Protein AF-A4RR21-F1 (afdb_monomer)

Nearest PDB structures (foldseek):
  5qsx-assembly3_B  TM=3.352E-01  e=2.130E+00  Homo sapiens

Mean predicted aligned error: 9.82 Å

Radius of gyration: 26.43 Å; Cα contacts (8 Å, |Δi|>4): 332; chains: 1; bounding box: 86×71×90 Å

pLDDT: mean 83.04, std 19.24, range [34.31, 98.5]

Secondary structure (DSSP, 8-state):
-----------PPPPPP----HHHHHHTTS---HHHHHTTS-GGGS----TTHHHHHHHHHHHHHHHHHHHHHHHHHHHTT-GGGHHHHHHHHHHHHHHHHHHTTSHHHHHHHHHHIIIIIIIIHHHHHHHHH---HHHHHHHHHHHHHHHHHHHHHHHHHHHHHHH-TT---HHHHHHHHHHHHHHHHHHHHHHHHHHHHS-HHHHHHHHHHHHHHHHHHHHHHHHHHHHHHHHHHH-TT-THHHHHHHHHHHHHHHHHHHHHHHH-GGG-S---TTS--SSTT-HHHHHHHHHHHHHHHHHHHHHHHHHHHHHHHHHT-

Structure (mmCIF, N/CA/C/O backbone):
data_AF-A4RR21-F1
#
_entry.id   AF-A4RR21-F1
#
loop_
_atom_site.group_PDB
_atom_site.id
_atom_site.type_symbol
_atom_site.label_atom_id
_atom_site.label_alt_id
_atom_site.label_comp_id
_atom_site.label_asym_id
_atom_site.label_entity_id
_atom_site.label_seq_id
_atom_site.pdbx_PDB_ins_code
_atom_site.Cartn_x
_atom_site.Cartn_y
_atom_site.Cartn_z
_atom_site.occupancy
_atom_site.B_iso_or_equiv
_atom_site.auth_seq_id
_atom_site.auth_comp_id
_atom_site.auth_asym_id
_atom_site.auth_atom_id
_atom_site.pdbx_PDB_model_num
ATOM 1 N N . MET A 1 1 ? 50.658 48.293 67.726 1.00 41.91 1 MET A N 1
ATOM 2 C CA . MET A 1 1 ? 49.817 47.522 68.663 1.00 41.91 1 MET A CA 1
ATOM 3 C C . MET A 1 1 ? 48.546 47.194 67.894 1.00 41.91 1 MET A C 1
ATOM 5 O O . MET A 1 1 ? 47.710 48.068 67.775 1.00 41.91 1 MET A O 1
ATOM 9 N N . SER A 1 2 ? 48.608 46.256 66.946 1.00 38.56 2 SER A N 1
ATOM 10 C CA . SER A 1 2 ? 48.367 44.808 67.111 1.00 38.56 2 SER A CA 1
ATOM 11 C C . SER A 1 2 ? 46.935 44.528 67.570 1.00 38.56 2 SER A C 1
ATOM 13 O O . SER A 1 2 ? 46.721 44.215 68.736 1.00 38.56 2 SER A O 1
ATOM 15 N N . ASP A 1 3 ? 46.001 44.671 66.628 1.00 38.81 3 ASP A N 1
ATOM 16 C CA . ASP A 1 3 ? 44.640 44.152 66.740 1.00 38.81 3 ASP A CA 1
ATOM 17 C C . ASP A 1 3 ? 44.580 42.756 66.116 1.00 38.81 3 ASP A C 1
ATOM 19 O O . ASP A 1 3 ? 44.944 42.543 64.953 1.00 38.81 3 ASP A O 1
ATOM 23 N N . GLU A 1 4 ? 44.143 41.826 66.957 1.00 44.06 4 GLU A N 1
ATOM 24 C CA . GLU A 1 4 ? 43.805 40.436 66.691 1.00 44.06 4 GLU A CA 1
ATOM 25 C C . GLU A 1 4 ? 42.780 40.314 65.556 1.00 44.06 4 GLU A C 1
ATOM 27 O O . GLU A 1 4 ? 41.752 40.991 65.540 1.00 44.06 4 GLU A O 1
ATOM 32 N N . ARG A 1 5 ? 43.034 39.402 64.610 1.00 49.50 5 ARG A N 1
ATOM 33 C CA . ARG A 1 5 ? 41.986 38.851 63.748 1.00 49.50 5 ARG A CA 1
ATOM 34 C C . ARG A 1 5 ? 41.905 37.351 63.946 1.00 49.50 5 ARG A C 1
ATOM 36 O O . ARG A 1 5 ? 42.847 36.619 63.651 1.00 49.50 5 ARG A O 1
ATOM 43 N N . ASP A 1 6 ? 40.735 36.965 64.428 1.00 44.12 6 ASP A N 1
ATOM 44 C CA . ASP A 1 6 ? 40.214 35.619 64.576 1.00 44.12 6 ASP A CA 1
ATOM 45 C C . ASP A 1 6 ? 40.346 34.790 63.291 1.00 44.12 6 ASP A C 1
ATOM 47 O O . ASP A 1 6 ? 39.774 35.124 62.251 1.00 44.12 6 ASP A O 1
ATOM 51 N N . ALA A 1 7 ? 41.031 33.652 63.397 1.00 46.62 7 ALA A N 1
ATOM 52 C CA . ALA A 1 7 ? 40.930 32.545 62.455 1.00 46.62 7 ALA A CA 1
ATOM 53 C C . ALA A 1 7 ? 40.099 31.431 63.113 1.00 46.62 7 ALA A C 1
ATOM 55 O O . ALA A 1 7 ? 40.573 30.711 63.992 1.00 46.62 7 ALA A O 1
ATOM 56 N N . ARG A 1 8 ? 38.828 31.319 62.710 1.00 43.69 8 ARG A N 1
ATOM 57 C CA . ARG A 1 8 ? 37.959 30.171 63.002 1.00 43.69 8 ARG A CA 1
ATOM 58 C C . ARG A 1 8 ? 37.963 29.239 61.793 1.00 43.69 8 ARG A C 1
ATOM 60 O O . ARG A 1 8 ? 37.186 29.444 60.865 1.00 43.69 8 ARG A O 1
ATOM 67 N N . ASP A 1 9 ? 38.786 28.199 61.847 1.00 42.44 9 ASP A N 1
ATOM 68 C CA . ASP A 1 9 ? 38.709 27.067 60.925 1.00 42.44 9 ASP A CA 1
ATOM 69 C C . ASP A 1 9 ? 37.746 26.013 61.487 1.00 42.44 9 ASP A C 1
ATOM 71 O O . ASP A 1 9 ? 38.059 25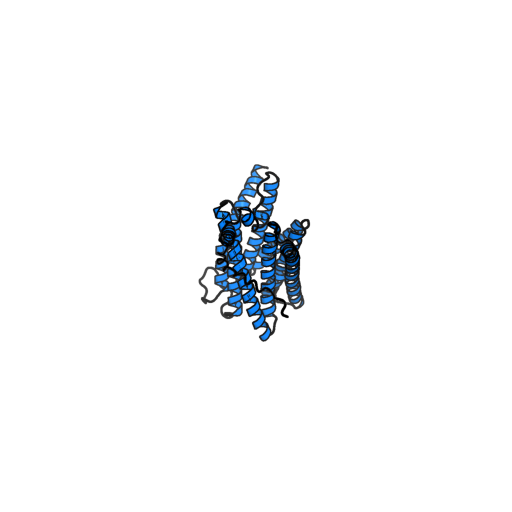.263 62.413 1.00 42.44 9 ASP A O 1
ATOM 75 N N . ALA A 1 10 ? 36.534 25.979 60.930 1.00 46.44 10 ALA A N 1
ATOM 76 C CA . ALA A 1 10 ? 35.566 24.915 61.156 1.00 46.44 10 ALA A CA 1
ATOM 77 C C . ALA A 1 10 ? 35.828 23.780 60.155 1.00 46.44 10 ALA A C 1
ATOM 79 O O . ALA A 1 10 ? 35.569 23.910 58.959 1.00 46.44 10 ALA A O 1
ATOM 80 N N . ALA A 1 11 ? 36.337 22.658 60.662 1.00 45.28 11 ALA A N 1
ATOM 81 C CA . ALA A 1 11 ? 36.528 21.429 59.907 1.00 45.28 11 ALA A CA 1
ATOM 82 C C . ALA A 1 11 ? 35.180 20.891 59.389 1.00 45.28 11 ALA A C 1
ATOM 84 O O . ALA A 1 11 ? 34.337 20.414 60.150 1.00 45.28 11 ALA A O 1
ATOM 85 N N . THR A 1 12 ? 34.980 20.965 58.075 1.00 44.47 12 THR A N 1
ATOM 86 C CA . THR A 1 12 ? 33.853 20.357 57.365 1.00 44.47 12 THR A CA 1
ATOM 87 C C . THR A 1 12 ? 34.029 18.843 57.302 1.00 44.47 12 THR A C 1
ATOM 89 O O . THR A 1 12 ? 34.978 18.343 56.698 1.00 44.47 12 THR A O 1
ATOM 92 N N . THR A 1 13 ? 33.099 18.103 57.896 1.00 51.66 13 THR A N 1
ATOM 93 C CA . THR A 1 13 ? 32.993 16.651 57.740 1.00 51.66 13 THR A CA 1
ATOM 94 C C . THR A 1 13 ? 32.575 16.284 56.306 1.00 51.66 13 THR A C 1
ATOM 96 O O . THR A 1 13 ? 31.735 16.967 55.711 1.00 51.66 13 THR A O 1
ATOM 99 N N . PRO A 1 14 ? 33.132 15.211 55.713 1.00 44.97 14 PRO A N 1
ATOM 100 C CA . PRO A 1 14 ? 32.757 14.779 54.373 1.00 44.97 14 PRO A CA 1
ATOM 101 C C . PRO A 1 14 ? 31.336 14.202 54.367 1.00 44.97 14 PRO A C 1
ATOM 103 O O . PRO A 1 14 ? 30.987 13.312 55.144 1.00 44.97 14 PRO A O 1
ATOM 106 N N . LYS A 1 15 ? 30.508 14.727 53.461 1.00 46.03 15 LYS A N 1
ATOM 107 C CA . LYS A 1 15 ? 29.144 14.258 53.194 1.00 46.03 15 LYS A CA 1
ATOM 108 C C . LYS A 1 15 ? 29.206 12.826 52.628 1.00 46.03 15 LYS A C 1
ATOM 110 O O . LYS A 1 15 ? 30.003 12.594 51.718 1.00 46.03 15 LYS A O 1
ATOM 115 N N . PRO A 1 16 ? 28.390 11.873 53.110 1.00 48.97 16 PRO A N 1
ATOM 116 C CA . PRO A 1 16 ? 28.380 10.519 52.565 1.00 48.97 16 PRO A CA 1
ATOM 117 C C . PRO A 1 16 ? 27.930 10.517 51.091 1.00 48.97 16 PRO A C 1
ATOM 119 O O . PRO A 1 16 ? 27.143 11.383 50.688 1.00 48.97 16 PRO A O 1
ATOM 122 N N . PRO A 1 17 ? 28.411 9.559 50.277 1.00 46.09 17 PRO A N 1
ATOM 123 C CA . PRO A 1 17 ? 28.050 9.469 48.869 1.00 46.09 17 PRO A CA 1
ATOM 124 C C . PRO A 1 17 ? 26.539 9.254 48.729 1.00 46.09 17 PRO A C 1
ATOM 126 O O . PRO A 1 17 ? 25.961 8.367 49.360 1.00 46.09 17 PRO A O 1
ATOM 129 N N . ARG A 1 18 ? 25.896 10.082 47.894 1.00 44.72 18 ARG A N 1
ATOM 130 C CA . ARG A 1 18 ? 24.502 9.887 47.482 1.00 44.72 18 ARG A CA 1
ATOM 131 C C . ARG A 1 18 ? 24.398 8.518 46.818 1.00 44.72 18 ARG A C 1
ATOM 133 O O . ARG A 1 18 ? 24.948 8.303 45.742 1.00 44.72 18 ARG A O 1
ATOM 140 N N . THR A 1 19 ? 23.693 7.601 47.465 1.00 44.44 19 THR A N 1
ATOM 141 C CA . THR A 1 19 ? 23.223 6.376 46.827 1.00 44.44 19 THR A CA 1
ATOM 142 C C . THR A 1 19 ? 22.318 6.779 45.658 1.00 44.44 19 THR A C 1
ATOM 144 O O . THR A 1 19 ? 21.444 7.627 45.855 1.00 44.44 19 THR A O 1
ATOM 147 N N . PRO A 1 20 ? 22.516 6.240 44.442 1.00 45.41 20 PRO A N 1
ATOM 148 C CA . PRO A 1 20 ? 21.609 6.508 43.336 1.00 45.41 20 PRO A CA 1
ATOM 149 C C . PRO A 1 20 ? 20.200 6.056 43.728 1.00 45.41 20 PRO A C 1
ATOM 151 O O . PRO A 1 20 ? 20.011 4.944 44.230 1.00 45.41 20 PRO A O 1
ATOM 154 N N . GLU A 1 21 ? 19.227 6.949 43.542 1.00 44.06 21 GLU A N 1
ATOM 155 C CA . GLU A 1 21 ? 17.806 6.701 43.764 1.00 44.06 21 GLU A CA 1
ATOM 156 C C . GLU A 1 21 ? 17.375 5.414 43.053 1.00 44.06 21 GLU A C 1
ATOM 158 O O . GLU A 1 21 ? 17.145 5.382 41.843 1.00 44.06 21 GLU A O 1
ATOM 163 N N . LYS A 1 22 ? 17.183 4.344 43.831 1.00 42.97 22 LYS A N 1
ATOM 164 C CA . LYS A 1 22 ? 16.505 3.115 43.388 1.00 42.97 22 LYS A CA 1
ATOM 165 C C . LYS A 1 22 ? 15.059 3.373 42.930 1.00 42.97 22 LYS A C 1
ATOM 167 O O . LYS A 1 22 ? 14.426 2.494 42.356 1.00 42.97 22 LYS A O 1
ATOM 172 N N . THR A 1 23 ? 14.544 4.580 43.150 1.00 45.59 23 THR A N 1
ATOM 173 C CA . THR A 1 23 ? 13.204 5.033 42.778 1.00 45.59 23 THR A CA 1
ATOM 174 C C . THR A 1 23 ? 13.040 5.292 41.279 1.00 45.59 23 THR A C 1
ATOM 176 O O . THR A 1 23 ? 11.937 5.113 40.767 1.00 45.59 23 THR A O 1
ATOM 179 N N . LEU A 1 24 ? 14.103 5.663 40.549 1.00 40.53 24 LEU A N 1
ATOM 180 C CA . LEU A 1 24 ? 13.983 5.981 39.118 1.00 40.53 24 LEU A CA 1
ATOM 181 C C . LEU A 1 24 ? 13.898 4.714 38.249 1.00 40.53 24 LEU A C 1
ATOM 183 O O . LEU A 1 24 ? 13.090 4.636 37.327 1.00 40.53 24 LEU A O 1
ATOM 187 N N . VAL A 1 25 ? 14.668 3.680 38.601 1.00 41.97 25 VAL A N 1
ATOM 188 C CA . VAL A 1 25 ? 14.667 2.389 37.887 1.00 41.97 25 VAL A CA 1
ATOM 189 C C . VAL A 1 25 ? 13.351 1.634 38.110 1.00 41.97 25 VAL A C 1
ATOM 191 O O . VAL A 1 25 ? 12.872 0.949 37.213 1.00 41.97 25 VAL A O 1
ATOM 194 N N . HIS A 1 26 ? 12.703 1.818 39.266 1.00 36.34 26 HIS A N 1
ATOM 195 C CA . HIS A 1 26 ? 11.425 1.164 39.548 1.00 36.34 26 HIS A CA 1
ATOM 196 C C . HIS A 1 26 ? 10.233 1.798 38.802 1.00 36.34 26 HIS A C 1
ATOM 198 O O . HIS A 1 26 ? 9.249 1.102 38.548 1.00 36.34 26 HIS A O 1
ATOM 204 N N . ARG A 1 27 ? 10.317 3.079 38.403 1.00 37.03 27 ARG A N 1
ATOM 205 C CA . ARG A 1 27 ? 9.282 3.732 37.573 1.00 37.03 27 ARG A CA 1
ATOM 206 C C . ARG A 1 27 ? 9.340 3.316 36.103 1.00 37.03 27 ARG A C 1
ATOM 208 O O . ARG A 1 27 ? 8.300 3.274 35.464 1.00 37.03 27 ARG A O 1
ATOM 215 N N . LEU A 1 28 ? 10.514 2.943 35.592 1.00 39.31 28 LEU A N 1
ATOM 216 C CA . LEU A 1 28 ? 10.679 2.460 34.212 1.00 39.31 28 LEU A CA 1
ATOM 217 C C . LEU A 1 28 ? 10.271 0.986 34.017 1.00 39.31 28 LEU A C 1
ATOM 219 O O . LEU A 1 28 ? 10.221 0.515 32.886 1.00 39.31 28 LEU A O 1
ATOM 223 N N . ALA A 1 29 ? 9.977 0.262 35.102 1.00 36.34 29 ALA A N 1
ATOM 224 C CA . ALA A 1 29 ? 9.607 -1.156 35.085 1.00 36.34 29 ALA A CA 1
ATOM 225 C C . ALA A 1 29 ? 8.137 -1.422 35.468 1.00 36.34 29 ALA A C 1
ATOM 227 O O . ALA A 1 29 ? 7.740 -2.578 35.615 1.00 36.34 29 ALA A O 1
ATOM 228 N N . GLN A 1 30 ? 7.325 -0.376 35.654 1.00 34.31 30 GLN A N 1
ATOM 229 C CA . GLN A 1 30 ? 5.881 -0.549 35.816 1.00 34.31 30 GLN A CA 1
ATOM 230 C C . GLN A 1 30 ? 5.296 -0.990 34.464 1.00 34.31 30 GLN A C 1
ATOM 232 O O . GLN A 1 30 ? 5.576 -0.344 33.451 1.00 34.31 30 GLN A O 1
ATOM 237 N N . PRO A 1 31 ? 4.521 -2.087 34.402 1.00 40.53 31 PRO A N 1
ATOM 238 C CA . PRO A 1 31 ? 3.814 -2.441 33.184 1.00 40.53 31 PRO A CA 1
ATOM 239 C C . PRO A 1 31 ? 2.888 -1.276 32.833 1.00 40.53 31 PRO A C 1
ATOM 241 O O . PRO A 1 31 ? 2.003 -0.938 33.617 1.00 40.53 31 PRO A O 1
ATOM 244 N N . LYS A 1 32 ? 3.137 -0.650 31.676 1.00 45.66 32 LYS A N 1
ATOM 245 C CA . LYS A 1 32 ? 2.243 0.334 31.058 1.00 45.66 32 LYS A CA 1
ATOM 246 C C . LYS A 1 32 ? 0.803 -0.162 31.207 1.00 45.66 32 LYS A C 1
ATOM 248 O O . LYS A 1 32 ? 0.546 -1.339 30.919 1.00 45.66 32 LYS A O 1
ATOM 253 N N . SER A 1 33 ? -0.080 0.685 31.742 1.00 48.69 33 SER A N 1
ATOM 254 C CA . SER A 1 33 ? -1.470 0.310 32.017 1.00 48.69 33 SER A CA 1
ATOM 255 C C . SER A 1 33 ? -2.123 -0.226 30.742 1.00 48.69 33 SER A C 1
ATOM 257 O O . SER A 1 33 ? -1.698 0.084 29.627 1.00 48.69 33 SER A O 1
ATOM 259 N N . ALA A 1 34 ? -3.149 -1.066 30.890 1.00 51.38 34 ALA A N 1
ATOM 260 C CA . ALA A 1 34 ? -3.901 -1.599 29.754 1.00 51.38 34 ALA A CA 1
ATOM 261 C C . ALA A 1 34 ? -4.400 -0.488 28.804 1.00 51.38 34 ALA A C 1
ATOM 263 O O . ALA A 1 34 ? -4.528 -0.734 27.608 1.00 51.38 34 ALA A O 1
ATOM 264 N N . ASP A 1 35 ? -4.577 0.731 29.317 1.00 43.34 35 ASP A N 1
ATOM 265 C CA . ASP A 1 35 ? -5.002 1.920 28.574 1.00 43.34 35 ASP A CA 1
ATOM 266 C C . ASP A 1 35 ? -3.952 2.400 27.554 1.00 43.34 35 ASP A C 1
ATOM 268 O O . ASP A 1 35 ? -4.301 2.763 26.435 1.00 43.34 35 ASP A O 1
ATOM 272 N N . GLU A 1 36 ? -2.651 2.293 27.852 1.00 47.53 36 GLU A N 1
ATOM 273 C CA . GLU A 1 36 ? -1.593 2.620 26.880 1.00 47.53 36 GLU A CA 1
ATOM 274 C C . GLU A 1 36 ? -1.477 1.590 25.740 1.00 47.53 36 GLU A C 1
ATOM 276 O O . GLU A 1 36 ? -0.914 1.882 24.690 1.00 47.53 36 GLU A O 1
ATOM 281 N N . LEU A 1 37 ? -1.979 0.365 25.932 1.00 45.44 37 LEU A N 1
ATOM 282 C CA . LEU A 1 37 ? -2.036 -0.657 24.876 1.00 45.44 37 LEU A CA 1
ATOM 283 C C . LEU A 1 37 ? -3.248 -0.484 23.961 1.00 45.44 37 LEU A C 1
ATOM 285 O O . LEU A 1 37 ? -3.200 -0.899 22.807 1.00 45.44 37 LEU A O 1
ATOM 289 N N . VAL A 1 38 ? -4.314 0.124 24.478 1.00 48.34 38 VAL A N 1
ATOM 290 C CA . VAL A 1 38 ? -5.494 0.524 23.707 1.00 48.34 38 VAL A CA 1
ATOM 291 C C . VAL A 1 38 ? -5.141 1.703 22.786 1.00 48.34 38 VAL A C 1
ATOM 293 O O . VAL A 1 38 ? -5.574 1.734 21.645 1.00 48.34 38 VAL A O 1
ATOM 296 N N . ALA A 1 39 ? -4.234 2.582 23.211 1.00 44.28 39 ALA A N 1
ATOM 297 C CA . ALA A 1 39 ? -3.750 3.771 22.497 1.00 44.28 39 ALA A CA 1
ATOM 298 C C . ALA A 1 39 ? -3.049 3.579 21.138 1.00 44.28 39 ALA A C 1
ATOM 300 O O . ALA A 1 39 ? -2.507 4.544 20.604 1.00 44.28 39 ALA A O 1
ATOM 301 N N . LEU A 1 40 ? -2.942 2.357 20.618 1.00 43.19 40 LEU A N 1
ATOM 302 C CA . LEU A 1 40 ? -2.182 2.037 19.398 1.00 43.19 40 LEU A CA 1
ATOM 303 C C . LEU A 1 40 ? -3.002 1.211 18.400 1.00 43.19 40 LEU A C 1
ATOM 305 O O . LEU A 1 40 ? -2.464 0.619 17.461 1.00 43.19 40 LEU A O 1
ATOM 309 N N . VAL A 1 41 ? -4.307 1.119 18.633 1.00 47.62 41 VAL A N 1
ATOM 310 C CA . VAL A 1 41 ? -5.222 0.353 17.799 1.00 47.62 41 VAL A CA 1
ATOM 311 C C . VAL A 1 41 ? -6.023 1.334 16.945 1.00 47.62 41 VAL A C 1
ATOM 313 O O . VAL A 1 41 ? -6.619 2.249 17.510 1.00 47.62 41 VAL A O 1
ATOM 316 N N . PRO A 1 42 ? -6.093 1.142 15.613 1.00 48.81 42 PRO A N 1
ATOM 317 C CA . PRO A 1 42 ? -6.994 1.903 14.755 1.00 48.81 42 PRO A CA 1
ATOM 318 C C . PRO A 1 42 ? -8.400 2.006 15.361 1.00 48.81 42 PRO A C 1
ATOM 320 O O . PRO A 1 42 ? -8.940 1.008 15.854 1.00 48.81 42 PRO A O 1
ATOM 323 N N . LYS A 1 43 ? -8.997 3.207 15.305 1.00 50.53 43 LYS A N 1
ATOM 324 C CA . LYS A 1 43 ? -10.341 3.530 15.834 1.00 50.53 43 LYS A CA 1
ATOM 325 C C . LYS A 1 43 ? -11.409 2.492 15.454 1.00 50.53 43 LYS A C 1
ATOM 327 O O . LYS A 1 43 ? -12.346 2.267 16.217 1.00 50.53 43 LYS A O 1
ATOM 332 N N . THR A 1 44 ? -11.254 1.837 14.305 1.00 42.47 44 THR A N 1
ATOM 333 C CA . THR A 1 44 ? -12.156 0.808 13.777 1.00 42.47 44 THR A CA 1
ATOM 334 C C . THR A 1 44 ? -12.243 -0.468 14.623 1.00 42.47 44 THR A C 1
ATOM 336 O O . THR A 1 44 ? -13.252 -1.157 14.525 1.00 42.47 44 THR A O 1
ATOM 339 N N . ILE A 1 45 ? -11.268 -0.770 15.491 1.00 42.03 45 ILE A N 1
ATOM 340 C CA . ILE A 1 45 ? -11.192 -2.059 16.218 1.00 42.03 45 ILE A CA 1
ATOM 341 C C . ILE A 1 45 ? -11.625 -1.944 17.701 1.00 42.03 45 ILE A C 1
ATOM 343 O O . ILE A 1 45 ? -11.902 -2.951 18.351 1.00 42.03 45 ILE A O 1
ATOM 347 N N . LEU A 1 46 ? -11.717 -0.737 18.277 1.00 37.88 46 LEU A N 1
ATOM 348 C CA . LEU A 1 46 ? -11.890 -0.556 19.733 1.00 37.88 46 LEU A CA 1
ATOM 349 C C . LEU A 1 46 ? -13.319 -0.320 20.240 1.00 37.88 46 LEU A C 1
ATOM 351 O O . LEU A 1 46 ? -13.534 -0.326 21.452 1.00 37.88 46 LEU A O 1
ATOM 355 N N . LEU A 1 47 ? -14.302 -0.107 19.367 1.00 42.75 47 LEU A N 1
ATOM 356 C CA . LEU A 1 47 ? -15.621 0.386 19.777 1.00 42.75 47 LEU A CA 1
ATOM 357 C C . LEU A 1 47 ? -16.710 -0.686 19.604 1.00 42.75 47 LEU A C 1
ATOM 359 O O . LEU A 1 47 ? -17.364 -0.762 18.568 1.00 42.75 47 LEU A O 1
ATOM 363 N N . THR A 1 48 ? -16.935 -1.511 20.634 1.00 39.62 48 THR A N 1
ATOM 364 C CA . THR A 1 48 ? -17.925 -2.615 20.605 1.00 39.62 48 THR A CA 1
ATOM 365 C C . THR A 1 48 ? -18.976 -2.601 21.733 1.00 39.62 48 THR A C 1
ATOM 367 O O . THR A 1 48 ? -19.524 -3.650 22.050 1.00 39.62 48 THR A O 1
ATOM 370 N N . GLU A 1 49 ? -19.334 -1.454 22.335 1.00 40.94 49 GLU A N 1
ATOM 371 C CA . GLU A 1 49 ? -20.201 -1.460 23.544 1.00 40.94 49 GLU A CA 1
ATOM 372 C C . GLU A 1 49 ? -21.665 -0.960 23.414 1.00 40.94 49 GLU A C 1
ATOM 374 O O . GLU A 1 49 ? -22.408 -1.025 24.394 1.00 40.94 49 GLU A O 1
ATOM 379 N N . HIS A 1 50 ? -22.182 -0.571 22.236 1.00 40.69 50 HIS A N 1
ATOM 380 C CA . HIS A 1 50 ? -23.606 -0.170 22.103 1.00 40.69 50 HIS A CA 1
ATOM 381 C C . HIS A 1 50 ? -24.357 -0.839 20.939 1.00 40.69 50 HIS A C 1
ATOM 383 O O . HIS A 1 50 ? -23.963 -0.721 19.787 1.00 40.69 50 HIS A O 1
ATOM 389 N N . ALA A 1 51 ? -25.482 -1.505 21.236 1.00 45.22 51 ALA A N 1
ATOM 390 C CA . ALA A 1 51 ? -26.162 -2.477 20.364 1.00 45.22 51 ALA A CA 1
ATOM 391 C C . ALA A 1 51 ? -26.684 -1.952 19.005 1.00 45.22 51 ALA A C 1
ATOM 393 O O . ALA A 1 51 ? -26.655 -2.696 18.026 1.00 45.22 51 ALA A O 1
ATOM 394 N N . GLU A 1 52 ? -27.130 -0.695 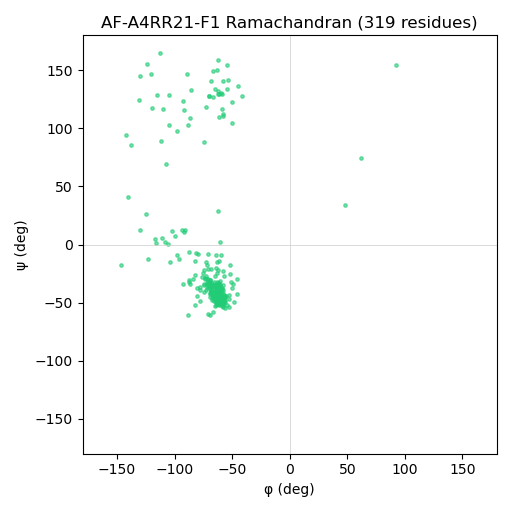18.900 1.00 43.94 52 GLU A N 1
ATOM 395 C CA . GLU A 1 52 ? -27.563 -0.117 17.609 1.00 43.94 52 GLU A CA 1
ATOM 396 C C . GLU A 1 52 ? -26.392 0.486 16.815 1.00 43.94 52 GLU A C 1
ATOM 398 O O . GLU A 1 52 ? -26.332 0.344 15.591 1.00 43.94 52 GLU A O 1
ATOM 403 N N . GLY A 1 53 ? -25.399 1.056 17.509 1.00 53.09 53 GLY A N 1
ATOM 404 C CA . GLY A 1 53 ? -24.139 1.505 16.907 1.00 53.09 53 GLY A CA 1
ATOM 405 C C . GLY A 1 53 ? -23.257 0.344 16.436 1.00 53.09 53 GLY A C 1
ATOM 406 O O . GLY A 1 53 ? -22.561 0.465 15.431 1.00 53.09 53 GLY A O 1
ATOM 407 N N . ALA A 1 54 ? -23.337 -0.812 17.099 1.00 55.19 54 ALA A N 1
ATOM 408 C CA . ALA A 1 54 ? -22.514 -1.986 16.827 1.00 55.19 54 ALA A CA 1
ATOM 409 C C . ALA A 1 54 ? -22.693 -2.521 15.400 1.00 55.19 54 ALA A C 1
ATOM 411 O O . ALA A 1 54 ? -21.724 -2.963 14.793 1.00 55.19 54 ALA A O 1
ATOM 412 N N . SER A 1 55 ? -23.900 -2.442 14.820 1.00 62.62 55 SER A N 1
ATOM 413 C CA . SER A 1 55 ? -24.116 -2.932 13.448 1.00 62.62 55 SER A CA 1
ATOM 414 C C . SER A 1 55 ? -23.526 -2.008 12.378 1.00 62.62 55 SER A C 1
ATOM 416 O O . SER A 1 55 ? -23.052 -2.489 11.350 1.00 62.62 55 SER A O 1
ATOM 418 N N . ALA A 1 56 ? -23.539 -0.691 12.610 1.00 65.19 56 ALA A N 1
ATOM 419 C CA . ALA A 1 56 ? -22.944 0.284 11.700 1.00 65.19 56 ALA A CA 1
ATOM 420 C C . ALA A 1 56 ? -21.411 0.256 11.799 1.00 65.19 56 ALA A C 1
ATOM 422 O O . ALA A 1 56 ? -20.739 0.256 10.771 1.00 65.19 56 ALA A O 1
ATOM 423 N N . MET A 1 57 ? -20.877 0.135 13.018 1.00 65.38 57 MET A N 1
ATOM 424 C CA . MET A 1 57 ? -19.438 0.014 13.273 1.00 65.38 57 MET A CA 1
ATOM 425 C C . MET A 1 57 ? -18.866 -1.286 12.701 1.00 65.38 57 MET A C 1
ATOM 427 O O . MET A 1 57 ? -17.894 -1.235 11.956 1.00 65.38 57 MET A O 1
ATOM 431 N N . ALA A 1 58 ? -19.528 -2.429 12.915 1.00 69.88 58 ALA A N 1
ATOM 432 C CA . ALA A 1 58 ? -19.101 -3.701 12.326 1.00 69.88 58 ALA A CA 1
ATOM 433 C C . ALA A 1 58 ? -19.101 -3.666 10.788 1.00 69.88 58 ALA A C 1
ATOM 435 O O . ALA A 1 58 ? -18.253 -4.275 10.143 1.00 69.88 58 ALA A O 1
ATOM 436 N N . ARG A 1 59 ? -20.042 -2.940 10.166 1.00 76.44 59 ARG A N 1
ATOM 437 C CA . ARG A 1 59 ? -20.038 -2.746 8.706 1.00 76.44 59 ARG A CA 1
ATOM 438 C C . ARG A 1 59 ? -18.873 -1.874 8.249 1.00 76.44 59 ARG A C 1
ATOM 440 O O . ARG A 1 59 ? -18.283 -2.187 7.222 1.00 76.44 59 ARG A O 1
ATOM 447 N N . ALA A 1 60 ? -18.561 -0.807 8.982 1.00 79.62 60 ALA A N 1
ATOM 448 C CA . ALA A 1 60 ? -17.428 0.060 8.675 1.00 79.62 60 ALA A CA 1
ATOM 449 C C . ALA A 1 60 ? -16.095 -0.696 8.793 1.00 79.62 60 ALA A C 1
ATOM 451 O O . ALA A 1 60 ? -15.296 -0.641 7.866 1.00 79.62 60 ALA A O 1
ATOM 452 N N . GLU A 1 61 ? -15.906 -1.480 9.859 1.00 81.19 61 GLU A N 1
ATOM 453 C CA . GLU A 1 61 ? -14.720 -2.327 10.047 1.00 81.19 61 GLU A CA 1
ATOM 454 C C . GLU A 1 61 ? -14.564 -3.333 8.898 1.00 81.19 61 GLU A C 1
ATOM 456 O O . GLU A 1 61 ? -13.489 -3.458 8.316 1.00 81.19 61 GLU A O 1
ATOM 461 N N . VAL A 1 62 ? -15.650 -4.010 8.512 1.00 85.75 62 VAL A N 1
ATOM 462 C CA . VAL A 1 62 ? -15.625 -4.963 7.394 1.00 85.75 62 VAL A CA 1
ATOM 463 C C . VAL A 1 62 ? -15.249 -4.279 6.079 1.00 85.75 62 VAL A C 1
ATOM 465 O O . VAL A 1 62 ? -14.444 -4.825 5.328 1.00 85.75 62 VAL A O 1
ATOM 468 N N . LEU A 1 63 ? -15.799 -3.095 5.791 1.00 88.50 63 LEU A N 1
ATOM 469 C CA . LEU A 1 63 ? -15.449 -2.335 4.586 1.00 88.50 63 LEU A CA 1
ATOM 470 C C . LEU A 1 63 ? -13.978 -1.909 4.581 1.00 88.50 63 LEU A C 1
ATOM 472 O O . LEU A 1 63 ? -13.340 -1.982 3.534 1.00 88.50 63 LEU A O 1
ATOM 476 N N . ASP A 1 64 ? -13.442 -1.524 5.735 1.00 87.50 64 ASP A N 1
ATOM 477 C CA . ASP A 1 64 ? -12.038 -1.147 5.884 1.00 87.50 64 ASP A CA 1
ATOM 478 C C . ASP A 1 64 ? -11.105 -2.338 5.602 1.00 87.50 64 ASP A C 1
ATOM 480 O O . ASP A 1 64 ? -10.222 -2.263 4.745 1.00 87.50 64 ASP A O 1
ATOM 484 N N . HIS A 1 65 ? -11.396 -3.500 6.198 1.00 91.31 65 HIS A N 1
ATOM 485 C CA . HIS A 1 65 ? -10.650 -4.741 5.959 1.00 91.31 65 HIS A CA 1
ATOM 486 C C . HIS A 1 65 ? -10.755 -5.203 4.497 1.00 91.31 65 HIS A C 1
ATOM 488 O O . HIS A 1 65 ? -9.779 -5.692 3.924 1.00 91.31 65 HIS A O 1
ATOM 494 N N . PHE A 1 66 ? -11.916 -5.020 3.857 1.00 93.75 66 PHE A N 1
ATOM 495 C CA . PHE A 1 66 ? -12.054 -5.257 2.421 1.00 93.75 66 PHE A CA 1
ATOM 496 C C . PHE A 1 66 ? -11.213 -4.292 1.594 1.00 93.75 66 PHE A C 1
ATOM 498 O O . PHE A 1 66 ? -10.583 -4.743 0.641 1.00 93.75 66 PHE A O 1
ATOM 505 N N . SER A 1 67 ? -11.173 -3.005 1.945 1.00 93.69 67 SER A N 1
ATOM 506 C CA . SER A 1 67 ? -10.396 -2.006 1.206 1.00 93.69 67 SER A CA 1
ATOM 507 C C . SER A 1 67 ? -8.917 -2.401 1.130 1.00 93.69 67 SER A C 1
ATOM 509 O O . SER A 1 67 ? -8.348 -2.469 0.038 1.00 93.69 67 SER A O 1
ATOM 511 N N . VAL A 1 68 ? -8.347 -2.815 2.264 1.00 93.69 68 VAL A N 1
ATOM 512 C CA . VAL A 1 68 ? -6.969 -3.307 2.361 1.00 93.69 68 VAL A CA 1
ATOM 513 C C . VAL A 1 68 ? -6.787 -4.644 1.660 1.00 93.69 68 VAL A C 1
ATOM 515 O O . VAL A 1 68 ? -5.798 -4.832 0.961 1.00 93.69 68 VAL A O 1
ATOM 518 N N . MET A 1 69 ? -7.742 -5.570 1.767 1.00 96.19 69 MET A N 1
ATOM 519 C CA . MET A 1 69 ? -7.641 -6.847 1.060 1.00 96.19 69 MET A CA 1
ATOM 520 C C . MET A 1 69 ? -7.654 -6.662 -0.466 1.00 96.19 69 MET A C 1
ATOM 522 O O . MET A 1 69 ? -6.896 -7.318 -1.177 1.00 96.19 69 MET A O 1
ATOM 526 N N . PHE A 1 70 ? -8.477 -5.758 -1.001 1.00 97.44 70 PHE A N 1
ATOM 527 C CA . PHE A 1 70 ? -8.462 -5.464 -2.435 1.00 97.44 70 PHE A CA 1
ATOM 528 C C . PHE A 1 70 ? -7.184 -4.752 -2.868 1.00 97.44 70 PHE A C 1
ATOM 530 O O . PHE A 1 70 ? -6.685 -5.037 -3.951 1.00 97.44 70 PHE A O 1
ATOM 537 N N . TRP A 1 71 ? -6.621 -3.896 -2.022 1.00 96.94 71 TRP A N 1
ATOM 538 C CA . TRP A 1 71 ? -5.317 -3.294 -2.279 1.00 96.94 71 TRP A CA 1
ATOM 539 C C . TRP A 1 71 ? -4.180 -4.324 -2.280 1.00 96.94 71 TRP A C 1
ATOM 541 O O . TRP A 1 71 ? -3.421 -4.403 -3.237 1.00 96.94 71 TRP A O 1
ATOM 551 N N . ILE A 1 72 ? -4.125 -5.221 -1.300 1.00 97.38 72 ILE A N 1
ATOM 552 C CA . ILE A 1 72 ? -3.153 -6.319 -1.297 1.00 97.38 72 ILE A CA 1
ATOM 553 C C . ILE A 1 72 ? -3.334 -7.222 -2.532 1.00 97.38 72 ILE A C 1
ATOM 555 O O . ILE A 1 72 ? -2.362 -7.640 -3.159 1.00 97.38 72 ILE A O 1
ATOM 559 N N . ALA A 1 73 ? -4.580 -7.518 -2.919 1.00 97.56 73 ALA A N 1
ATOM 560 C CA . ALA A 1 73 ? -4.863 -8.289 -4.128 1.00 97.56 73 ALA A CA 1
ATOM 561 C C . ALA A 1 73 ? -4.410 -7.562 -5.405 1.00 97.56 73 ALA A C 1
ATOM 563 O O . ALA A 1 73 ? -3.968 -8.222 -6.349 1.00 97.56 73 ALA A O 1
ATOM 564 N N . ASN A 1 74 ? -4.507 -6.228 -5.432 1.00 97.62 74 ASN A N 1
ATOM 565 C CA . ASN A 1 74 ? -3.958 -5.399 -6.496 1.00 97.62 74 ASN A CA 1
ATOM 566 C C . ASN A 1 74 ? -2.451 -5.618 -6.628 1.00 97.62 74 ASN A C 1
ATOM 568 O O . ASN A 1 74 ? -1.999 -5.977 -7.709 1.00 97.62 74 ASN A O 1
ATOM 572 N N . ASP A 1 75 ? -1.698 -5.518 -5.539 1.00 96.62 75 ASP A N 1
ATOM 573 C CA . ASP A 1 75 ? -0.235 -5.615 -5.591 1.00 96.62 75 ASP A CA 1
ATOM 574 C C . ASP A 1 75 ? 0.244 -7.047 -5.888 1.00 96.62 75 ASP A C 1
ATOM 576 O O . ASP A 1 75 ? 1.205 -7.252 -6.631 1.00 96.62 75 ASP A O 1
ATOM 580 N N . CYS A 1 76 ? -0.487 -8.072 -5.434 1.00 96.50 76 CYS A N 1
ATOM 581 C CA . CYS A 1 76 ? -0.270 -9.452 -5.886 1.00 96.50 76 CYS A CA 1
ATOM 582 C C . CYS A 1 76 ? -0.449 -9.603 -7.404 1.00 96.50 76 CYS A C 1
ATOM 584 O O . CYS A 1 76 ? 0.290 -10.343 -8.048 1.00 96.50 76 CYS A O 1
ATOM 586 N N . CYS A 1 77 ? -1.449 -8.937 -7.985 1.00 96.81 77 CYS A N 1
ATOM 587 C CA . CYS A 1 77 ? -1.656 -8.958 -9.430 1.00 96.81 77 CYS A CA 1
ATOM 588 C C . CYS A 1 77 ? -0.593 -8.128 -10.166 1.00 96.81 77 CYS A C 1
ATOM 590 O O . CYS A 1 77 ? -0.108 -8.540 -11.219 1.00 96.81 77 CYS A O 1
ATOM 592 N N . TRP A 1 78 ? -0.214 -6.981 -9.608 1.00 96.44 78 TRP A N 1
ATOM 593 C CA . TRP A 1 78 ? 0.753 -6.070 -10.207 1.00 96.44 78 TRP A CA 1
ATOM 594 C C . TRP A 1 78 ? 2.161 -6.665 -10.235 1.00 96.44 78 TRP A C 1
ATOM 596 O O . TRP A 1 78 ? 2.776 -6.701 -11.295 1.00 96.44 78 TRP A O 1
ATOM 606 N N . SER A 1 79 ? 2.621 -7.254 -9.128 1.00 94.19 79 SER A N 1
ATOM 607 C CA . SER A 1 79 ? 3.915 -7.955 -9.053 1.00 94.19 79 SER A CA 1
ATOM 608 C C . SER A 1 79 ? 4.054 -9.111 -10.054 1.00 94.19 79 SER A C 1
ATOM 610 O O . SER A 1 79 ? 5.168 -9.495 -10.406 1.00 94.19 79 SER A O 1
ATOM 612 N N . GLN A 1 80 ? 2.934 -9.667 -10.529 1.00 95.00 80 GLN A N 1
ATOM 613 C CA . GLN A 1 80 ? 2.885 -10.714 -11.556 1.00 95.00 80 GLN A CA 1
ATOM 614 C C . GLN A 1 80 ? 2.557 -10.179 -12.956 1.00 95.00 80 GLN A C 1
ATOM 616 O O . GLN A 1 80 ? 2.305 -10.972 -13.862 1.00 95.00 80 GLN A O 1
ATOM 621 N N . GLU A 1 81 ? 2.497 -8.855 -13.121 1.00 94.38 81 GLU A N 1
ATOM 622 C CA . GLU A 1 81 ? 2.176 -8.157 -14.373 1.00 94.38 81 GLU A CA 1
ATOM 623 C C . GLU A 1 81 ? 0.927 -8.717 -15.071 1.00 94.38 81 GLU A C 1
ATOM 625 O O . GLU A 1 81 ? 0.810 -8.762 -16.297 1.00 94.38 81 GLU A O 1
ATOM 630 N N . THR A 1 82 ? -0.048 -9.173 -14.281 1.00 94.94 82 THR A N 1
ATOM 631 C CA . THR A 1 82 ? -1.283 -9.722 -14.832 1.00 94.94 82 THR A CA 1
ATOM 632 C C . THR A 1 82 ? -2.280 -8.608 -15.108 1.00 94.94 82 THR A C 1
ATOM 634 O O . THR A 1 82 ? -2.581 -7.786 -14.246 1.00 94.94 82 THR A O 1
ATOM 637 N N . THR A 1 83 ? -2.889 -8.619 -16.296 1.00 94.94 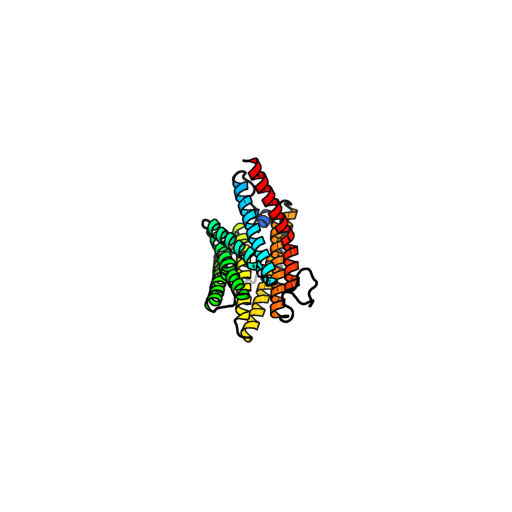83 THR A N 1
ATOM 638 C CA . THR A 1 83 ? -3.935 -7.650 -16.676 1.00 94.94 83 THR A CA 1
ATOM 639 C C . THR A 1 83 ? -5.172 -7.728 -15.780 1.00 94.94 83 THR A C 1
ATOM 641 O O . THR A 1 83 ? -5.983 -6.804 -15.753 1.00 94.94 83 THR A O 1
ATOM 644 N N . TRP A 1 84 ? -5.308 -8.799 -14.992 1.00 96.44 84 TRP A N 1
ATOM 645 C CA . TRP A 1 84 ? -6.329 -8.904 -13.955 1.00 96.44 84 TRP A CA 1
ATOM 646 C C . TRP A 1 84 ? -6.177 -7.868 -12.839 1.00 96.44 84 TRP A C 1
ATOM 648 O O . TRP A 1 84 ? -7.159 -7.654 -12.137 1.00 96.44 84 TRP A O 1
ATOM 658 N N . VAL A 1 85 ? -5.028 -7.187 -12.714 1.00 97.31 85 VAL A N 1
ATOM 659 C CA . VAL A 1 85 ? -4.768 -6.106 -11.743 1.00 97.31 85 VAL A CA 1
ATOM 660 C C . VAL A 1 85 ? -5.843 -5.014 -11.743 1.00 97.31 85 VAL A C 1
ATOM 662 O O . VAL A 1 85 ? -6.204 -4.490 -10.693 1.00 97.31 85 VAL A O 1
ATOM 665 N N . PHE A 1 86 ? -6.460 -4.728 -12.894 1.00 97.75 86 PHE A N 1
ATOM 666 C CA . PHE A 1 86 ? -7.478 -3.680 -12.993 1.00 97.75 86 PHE A CA 1
ATOM 667 C C . PHE A 1 86 ? -8.782 -4.012 -12.253 1.00 97.75 86 PHE A C 1
ATOM 669 O O . PHE A 1 86 ? -9.534 -3.103 -11.903 1.00 97.75 86 PHE A O 1
ATOM 676 N N . VAL A 1 87 ? -9.055 -5.294 -11.978 1.00 97.88 87 VAL A N 1
ATOM 677 C CA . VAL A 1 87 ? -10.228 -5.706 -11.194 1.00 97.88 87 VAL A CA 1
ATOM 678 C C . VAL A 1 87 ? -10.091 -5.285 -9.724 1.00 97.88 87 VAL A C 1
ATOM 680 O O . VAL A 1 87 ? -10.926 -4.497 -9.278 1.00 97.88 87 VAL A O 1
ATOM 683 N N . PRO A 1 88 ? -9.080 -5.740 -8.952 1.00 97.94 88 PRO A N 1
ATOM 684 C CA . PRO A 1 88 ? -8.865 -5.250 -7.595 1.00 97.94 88 PRO A CA 1
ATOM 685 C C . PRO A 1 88 ? -8.578 -3.745 -7.559 1.00 97.94 88 PRO A C 1
ATOM 687 O O . PRO A 1 88 ? -9.109 -3.081 -6.673 1.00 97.94 88 PRO A O 1
ATOM 690 N N . MET A 1 89 ? -7.871 -3.173 -8.544 1.00 97.88 89 MET A N 1
ATOM 691 C CA . MET A 1 89 ? -7.670 -1.719 -8.631 1.00 97.88 89 MET A CA 1
ATOM 692 C C . MET A 1 89 ? -8.996 -0.945 -8.640 1.00 97.88 89 MET A C 1
ATOM 694 O O . MET A 1 89 ? -9.150 0.036 -7.916 1.00 97.88 89 MET A O 1
ATOM 698 N N . ALA A 1 90 ? -9.996 -1.389 -9.410 1.00 98.12 90 ALA A N 1
ATOM 699 C CA . ALA A 1 90 ? -11.305 -0.738 -9.419 1.00 98.12 90 ALA A CA 1
ATOM 700 C C . ALA A 1 90 ? -11.957 -0.739 -8.024 1.00 98.12 90 ALA A C 1
ATOM 702 O O . ALA A 1 90 ? -12.558 0.258 -7.620 1.00 98.12 90 ALA A O 1
ATOM 703 N N . PHE A 1 91 ? -11.801 -1.825 -7.261 1.00 97.75 91 PHE A N 1
ATOM 704 C CA . PHE A 1 91 ? -12.269 -1.887 -5.876 1.00 97.75 91 PHE A CA 1
ATOM 705 C C . PHE A 1 91 ? -11.475 -0.963 -4.950 1.00 97.75 91 PHE A C 1
ATOM 707 O O . PHE A 1 91 ? -12.096 -0.284 -4.138 1.00 97.75 91 PHE A O 1
ATOM 714 N N . VAL A 1 92 ? -10.149 -0.871 -5.100 1.00 97.19 92 VAL A N 1
ATOM 715 C CA . VAL A 1 92 ? -9.313 0.104 -4.374 1.00 97.19 92 VAL A CA 1
ATOM 716 C C . VAL A 1 92 ? -9.847 1.518 -4.599 1.00 97.19 92 VAL A C 1
ATOM 718 O O . VAL A 1 92 ? -10.165 2.217 -3.638 1.00 97.19 92 VAL A O 1
ATOM 721 N N . VAL A 1 93 ? -10.055 1.917 -5.857 1.00 97.81 93 VAL A N 1
ATOM 722 C CA . VAL A 1 93 ? -10.609 3.237 -6.190 1.00 97.81 93 VAL A CA 1
ATOM 723 C C . VAL A 1 93 ? -11.959 3.454 -5.505 1.00 97.81 93 VAL A C 1
ATOM 725 O O . VAL A 1 93 ? -12.158 4.487 -4.868 1.00 97.81 93 VAL A O 1
ATOM 728 N N . ILE A 1 94 ? -12.875 2.486 -5.576 1.00 97.44 94 ILE A N 1
ATOM 729 C CA . ILE A 1 94 ? -14.206 2.599 -4.962 1.00 97.44 94 ILE A CA 1
ATOM 730 C C . ILE A 1 94 ? -14.112 2.742 -3.436 1.00 97.44 94 ILE A C 1
ATOM 732 O O . ILE A 1 94 ? -14.707 3.666 -2.877 1.00 97.44 94 ILE A O 1
ATOM 736 N N . PHE A 1 95 ? -13.382 1.853 -2.759 1.00 96.12 95 PHE A N 1
ATOM 737 C CA . PHE A 1 95 ? -13.329 1.827 -1.297 1.00 96.12 95 PHE A CA 1
ATOM 738 C C . PHE A 1 95 ? -12.593 3.034 -0.723 1.00 96.12 95 PHE A C 1
ATOM 740 O O . PHE A 1 95 ? -13.119 3.681 0.179 1.00 96.12 95 PHE A O 1
ATOM 747 N N . PHE A 1 96 ? -11.435 3.408 -1.267 1.00 95.31 96 PHE A N 1
ATOM 748 C CA . PHE A 1 96 ? -10.683 4.546 -0.736 1.00 95.31 96 PHE A CA 1
ATOM 749 C C . PHE A 1 96 ? -11.333 5.892 -1.085 1.00 95.31 96 PHE A C 1
ATOM 751 O O . PHE A 1 96 ? -11.301 6.810 -0.266 1.00 95.31 96 PHE A O 1
ATOM 758 N N . THR A 1 97 ? -12.043 6.003 -2.217 1.00 96.50 97 THR A N 1
ATOM 759 C CA . THR A 1 97 ? -12.913 7.170 -2.476 1.00 96.50 97 THR A CA 1
ATOM 760 C C . THR A 1 97 ? -14.058 7.239 -1.465 1.00 96.50 97 THR A C 1
ATOM 762 O O . THR A 1 97 ? -14.369 8.309 -0.936 1.00 96.50 97 THR A O 1
ATOM 765 N N . HIS A 1 98 ? -14.689 6.098 -1.169 1.00 94.94 98 HIS A N 1
ATOM 766 C CA . HIS A 1 98 ? -15.725 6.022 -0.145 1.00 94.94 98 HIS A CA 1
ATOM 767 C C . HIS A 1 98 ? -15.183 6.408 1.238 1.00 94.94 98 HIS A C 1
ATOM 769 O O . HIS A 1 98 ? -15.863 7.145 1.948 1.00 94.94 98 HIS A O 1
ATOM 775 N N . ASN A 1 99 ? -13.972 5.980 1.606 1.00 91.94 99 ASN A N 1
ATOM 776 C CA . ASN A 1 99 ? -13.360 6.306 2.896 1.00 91.94 99 ASN A CA 1
ATOM 777 C C . ASN A 1 99 ? -13.157 7.816 3.063 1.00 91.94 99 ASN A C 1
ATOM 779 O O . ASN A 1 99 ? -13.569 8.356 4.085 1.00 91.94 99 ASN A O 1
ATOM 783 N N . VAL A 1 100 ? -12.657 8.520 2.037 1.00 94.81 100 VAL A N 1
ATOM 784 C CA . VAL A 1 100 ? -12.566 9.997 2.037 1.00 94.81 100 VAL A CA 1
ATOM 785 C C . VAL A 1 100 ? -13.933 10.646 2.238 1.00 94.81 100 VAL A C 1
ATOM 787 O O . VAL A 1 100 ? -14.092 11.590 3.013 1.00 94.81 100 VAL A O 1
ATOM 790 N N . TRP A 1 101 ? -14.955 10.152 1.537 1.00 94.62 101 TRP A N 1
ATOM 791 C CA . TRP A 1 101 ? -16.303 10.685 1.696 1.00 94.62 101 TRP A CA 1
ATOM 792 C C . TRP A 1 101 ? -16.857 10.422 3.099 1.00 94.62 101 TRP A C 1
ATOM 794 O O . TRP A 1 101 ? -17.471 11.308 3.695 1.00 94.62 101 TRP A O 1
ATOM 804 N N . ALA A 1 102 ? -16.667 9.218 3.634 1.00 90.50 102 ALA A N 1
ATOM 805 C CA . ALA A 1 102 ? -17.159 8.819 4.946 1.00 90.50 102 ALA A CA 1
ATOM 806 C C . ALA A 1 102 ? -16.494 9.618 6.076 1.00 90.50 102 ALA A C 1
ATOM 808 O O . ALA A 1 102 ? -17.181 10.009 7.021 1.00 90.50 102 ALA A O 1
ATOM 809 N N . SER A 1 103 ? -15.205 9.934 5.941 1.00 91.75 103 SER A N 1
ATOM 810 C CA . SER A 1 103 ? -14.424 10.653 6.946 1.00 91.75 103 SER A CA 1
ATOM 811 C C . SER A 1 103 ? -14.596 12.171 6.931 1.00 91.75 103 SER A C 1
ATOM 813 O O . SER A 1 103 ? -14.159 12.827 7.867 1.00 91.75 103 SER A O 1
ATOM 815 N N . ARG A 1 104 ? -15.301 12.754 5.947 1.00 93.56 104 ARG A N 1
ATOM 816 C CA . ARG A 1 104 ? -15.439 14.217 5.739 1.00 93.56 104 ARG A CA 1
ATOM 817 C C . ARG A 1 104 ? -15.890 15.058 6.945 1.00 93.56 104 ARG A C 1
ATOM 819 O O . ARG A 1 104 ? -15.773 16.279 6.904 1.00 93.56 104 ARG A O 1
ATOM 826 N N . ASN A 1 105 ? -16.462 14.431 7.974 1.00 91.88 105 ASN A N 1
ATOM 827 C CA . ASN A 1 105 ? -16.936 15.108 9.183 1.00 91.88 105 ASN A CA 1
ATOM 828 C C . ASN A 1 105 ? -15.917 15.086 10.341 1.00 91.88 105 ASN A C 1
ATOM 830 O O . ASN A 1 105 ? -16.110 15.819 11.307 1.00 91.88 105 ASN A O 1
ATOM 834 N N . ASP A 1 106 ? -14.859 14.274 10.262 1.00 88.25 106 ASP A N 1
ATOM 835 C CA . ASP A 1 106 ? -13.749 14.232 11.220 1.00 88.25 106 ASP A CA 1
ATOM 836 C C . ASP A 1 106 ? -12.500 14.794 10.530 1.00 88.25 106 ASP A C 1
ATOM 838 O O . ASP A 1 106 ? -12.030 14.261 9.530 1.00 88.25 106 ASP A O 1
ATOM 842 N N . ALA A 1 107 ? -11.971 15.908 11.037 1.00 87.81 107 ALA A N 1
ATOM 843 C CA . ALA A 1 107 ? -10.873 16.616 10.387 1.00 87.81 107 ALA A CA 1
ATOM 844 C C . ALA A 1 107 ? -9.561 15.814 10.350 1.00 87.81 107 ALA A C 1
ATOM 846 O O . ALA A 1 107 ? -8.796 15.986 9.401 1.00 87.81 107 ALA A O 1
ATOM 847 N N . ASN A 1 108 ? -9.293 14.973 11.353 1.00 85.12 108 ASN A N 1
ATOM 848 C CA . ASN A 1 108 ? -8.082 14.152 11.391 1.00 85.12 108 ASN A CA 1
ATOM 849 C C . ASN A 1 108 ? -8.239 12.954 10.454 1.00 85.12 108 ASN A C 1
ATOM 851 O O . ASN A 1 108 ? -7.399 12.738 9.583 1.00 85.12 108 ASN A O 1
ATOM 855 N N . GLU A 1 109 ? -9.366 12.249 10.559 1.00 87.31 109 GLU A N 1
ATOM 856 C CA . GLU A 1 109 ? -9.663 11.098 9.701 1.00 87.31 109 GLU A CA 1
ATOM 857 C C . GLU A 1 109 ? -9.769 11.506 8.223 1.00 87.31 109 GLU A C 1
ATOM 859 O O . GLU A 1 109 ? -9.326 10.787 7.331 1.00 87.31 109 GLU A O 1
ATOM 864 N N . PHE A 1 110 ? -10.326 12.687 7.937 1.00 92.31 110 PHE A N 1
ATOM 865 C CA . PHE A 1 110 ? -10.428 13.205 6.576 1.00 92.31 110 PHE A CA 1
ATOM 866 C C . PHE A 1 110 ? -9.063 13.489 5.960 1.00 92.31 110 PHE A C 1
ATOM 868 O O . PHE A 1 110 ? -8.842 13.146 4.801 1.00 92.31 110 PHE A O 1
ATOM 875 N N . ARG A 1 111 ? -8.142 14.102 6.715 1.00 94.06 111 ARG A N 1
ATOM 876 C CA . ARG A 1 111 ? -6.777 14.368 6.235 1.00 94.06 111 ARG A CA 1
ATOM 877 C C . ARG A 1 111 ? -6.047 13.067 5.939 1.00 94.06 111 ARG A C 1
ATOM 879 O O . ARG A 1 111 ? -5.512 12.935 4.842 1.00 94.06 111 ARG A O 1
ATOM 886 N N . HIS A 1 112 ? -6.114 12.110 6.859 1.00 93.06 112 HIS A N 1
ATOM 887 C CA . HIS A 1 112 ? -5.522 10.791 6.679 1.00 93.06 112 HIS A CA 1
ATOM 888 C C . HIS A 1 112 ? -6.096 10.072 5.450 1.00 93.06 112 HIS A C 1
ATOM 890 O O . HIS A 1 112 ? -5.368 9.700 4.532 1.00 93.06 112 HIS A O 1
ATOM 896 N N . ALA A 1 113 ? -7.426 9.966 5.359 1.00 94.88 113 ALA A N 1
ATOM 897 C CA . ALA A 1 113 ? -8.090 9.340 4.219 1.00 94.88 113 ALA A CA 1
ATOM 898 C C . ALA A 1 113 ? -7.747 10.038 2.894 1.00 94.88 113 ALA A C 1
ATOM 900 O O . ALA A 1 113 ? -7.586 9.376 1.869 1.00 94.88 113 ALA A O 1
ATOM 901 N N . LEU A 1 114 ? -7.616 11.368 2.899 1.00 97.44 114 LEU A N 1
ATOM 902 C CA . LEU A 1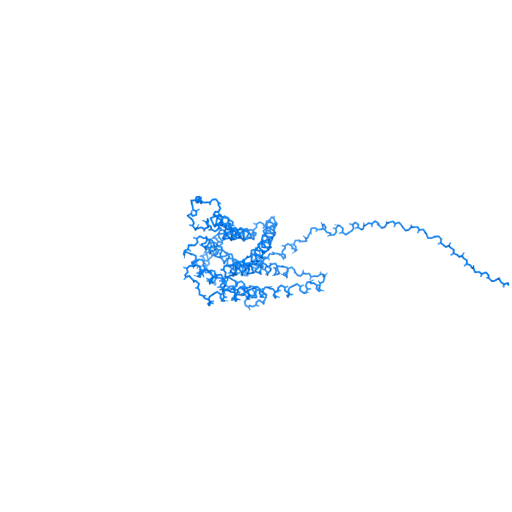 114 ? -7.235 12.142 1.721 1.00 97.44 114 LEU A CA 1
ATOM 903 C C . LEU A 1 114 ? -5.780 11.882 1.307 1.00 97.44 114 LEU A C 1
ATOM 905 O O . LEU A 1 114 ? -5.513 11.774 0.110 1.00 97.44 114 LEU A O 1
ATOM 909 N N . ALA A 1 115 ? -4.854 11.745 2.260 1.00 97.69 115 ALA A N 1
ATOM 910 C CA . ALA A 1 115 ? -3.477 11.348 1.972 1.00 97.69 115 ALA A CA 1
ATOM 911 C C . ALA A 1 115 ? -3.433 9.959 1.321 1.00 97.69 115 ALA A C 1
ATOM 913 O O . ALA A 1 115 ? -2.906 9.813 0.218 1.00 97.69 115 ALA A O 1
ATOM 914 N N . VAL A 1 116 ? -4.100 8.974 1.931 1.00 96.69 116 VAL A N 1
ATOM 915 C CA . VAL A 1 116 ? -4.219 7.614 1.382 1.00 96.69 116 VAL A CA 1
ATOM 916 C C . VAL A 1 116 ? -4.861 7.623 -0.006 1.00 96.69 116 VAL A C 1
ATOM 918 O O . VAL A 1 116 ? -4.412 6.907 -0.897 1.00 96.69 116 VAL A O 1
ATOM 921 N N . PHE A 1 117 ? -5.873 8.461 -0.239 1.00 98.00 117 PHE A N 1
ATOM 922 C CA . PHE A 1 117 ? -6.482 8.618 -1.557 1.00 98.00 117 PHE A CA 1
ATOM 923 C C . PHE A 1 117 ? -5.485 9.139 -2.593 1.00 98.00 117 PHE A C 1
ATOM 925 O O . PHE A 1 117 ? -5.380 8.563 -3.673 1.00 98.00 117 PHE A O 1
ATOM 932 N N . PHE A 1 118 ? -4.726 10.195 -2.292 1.00 98.50 118 PHE A N 1
ATOM 933 C CA . PHE A 1 118 ? -3.710 10.684 -3.226 1.00 98.50 118 PHE A CA 1
ATOM 934 C C . PHE A 1 118 ? -2.621 9.642 -3.481 1.00 98.50 118 PHE A C 1
ATOM 936 O O . PHE A 1 118 ? -2.194 9.483 -4.621 1.00 98.50 118 PHE A O 1
ATOM 943 N N . TRP A 1 119 ? -2.218 8.896 -2.458 1.00 98.31 119 TRP A N 1
ATOM 944 C CA . TRP A 1 119 ? -1.233 7.833 -2.586 1.00 98.31 119 TRP A CA 1
ATOM 945 C C . TRP A 1 119 ? -1.730 6.647 -3.432 1.00 98.31 119 TRP A C 1
ATOM 947 O O . TRP A 1 119 ? -1.123 6.319 -4.451 1.00 98.31 119 TRP A O 1
ATOM 957 N N . LEU A 1 120 ? -2.842 6.017 -3.049 1.00 96.75 120 LEU A N 1
ATOM 958 C CA . LEU A 1 120 ? -3.334 4.792 -3.686 1.00 96.75 120 LEU A CA 1
ATOM 959 C C . LEU A 1 120 ? -4.136 5.074 -4.960 1.00 96.75 120 LEU A C 1
ATOM 961 O O . LEU A 1 120 ? -3.867 4.514 -6.022 1.00 96.75 120 LEU A O 1
ATOM 965 N N . VAL A 1 121 ? -5.129 5.959 -4.866 1.00 97.62 121 VAL A N 1
ATOM 966 C CA . VAL A 1 121 ? -6.038 6.254 -5.981 1.00 97.62 121 VAL A CA 1
ATOM 967 C C . VAL A 1 121 ? -5.398 7.229 -6.958 1.00 97.62 121 VAL A C 1
ATOM 969 O O . VAL A 1 121 ? -5.482 7.021 -8.161 1.00 97.62 121 VAL A O 1
ATOM 972 N N . GLY A 1 122 ? -4.752 8.284 -6.470 1.00 97.44 122 GLY A N 1
ATOM 973 C CA . GLY A 1 122 ? -4.124 9.293 -7.320 1.00 97.44 122 GLY A CA 1
ATOM 974 C C . GLY A 1 122 ? -2.876 8.772 -8.029 1.00 97.44 122 GLY A C 1
ATOM 975 O O . GLY A 1 122 ? -2.823 8.786 -9.256 1.00 97.44 122 GLY A O 1
ATOM 976 N N . ALA A 1 123 ? -1.880 8.331 -7.257 1.00 97.25 123 ALA A N 1
ATOM 977 C CA . ALA A 1 123 ? -0.569 7.967 -7.780 1.00 97.25 123 ALA A CA 1
ATOM 978 C C . ALA A 1 123 ? -0.489 6.498 -8.213 1.00 97.25 123 ALA A C 1
ATOM 980 O O . ALA A 1 123 ? -0.284 6.233 -9.395 1.00 97.25 123 ALA A O 1
ATOM 981 N N . ASN A 1 124 ? -0.698 5.546 -7.297 1.00 96.50 124 ASN A N 1
ATOM 982 C CA . ASN A 1 124 ? -0.518 4.121 -7.597 1.00 96.50 124 ASN A CA 1
ATOM 983 C C . ASN A 1 124 ? -1.431 3.639 -8.732 1.00 96.50 124 ASN A C 1
ATOM 985 O O . ASN A 1 124 ? -0.958 2.961 -9.639 1.00 96.50 124 ASN A O 1
ATOM 989 N N . SER A 1 125 ? -2.705 4.046 -8.772 1.00 97.12 125 SER A N 1
ATOM 990 C CA . SER A 1 125 ? -3.586 3.640 -9.880 1.00 97.12 125 SER A CA 1
ATOM 991 C C . SER A 1 125 ? -3.113 4.130 -11.256 1.00 97.12 125 SER A C 1
ATOM 993 O O . SER A 1 125 ? -3.191 3.392 -12.242 1.00 97.12 125 SER A O 1
ATOM 995 N N . CYS A 1 126 ? -2.565 5.347 -11.320 1.00 96.62 126 CYS A N 1
ATOM 996 C CA . CYS A 1 126 ? -1.964 5.888 -12.532 1.00 96.62 126 CYS A CA 1
ATOM 997 C C . CYS A 1 126 ? -0.641 5.200 -12.870 1.00 96.62 126 CYS A C 1
ATOM 999 O O . CYS A 1 126 ? -0.378 4.961 -14.046 1.00 96.62 126 CYS A O 1
ATOM 1001 N N . TRP A 1 127 ? 0.165 4.845 -11.870 1.00 96.44 127 TRP A N 1
ATOM 1002 C CA . TRP A 1 127 ? 1.399 4.095 -12.079 1.00 96.44 127 TRP A CA 1
ATOM 1003 C C . TRP A 1 127 ? 1.120 2.709 -12.664 1.00 96.44 127 TRP A C 1
ATOM 1005 O O . TRP A 1 127 ? 1.619 2.417 -13.749 1.00 96.44 127 TRP A O 1
ATOM 1015 N N . VAL A 1 128 ? 0.221 1.920 -12.064 1.00 96.19 128 VAL A N 1
ATOM 1016 C CA . VAL A 1 128 ? -0.202 0.628 -12.638 1.00 96.19 128 VAL A CA 1
ATOM 1017 C C . VAL A 1 128 ? -0.664 0.797 -14.081 1.00 96.19 128 VAL A C 1
ATOM 1019 O O . VAL A 1 128 ? -0.313 0.009 -14.953 1.00 96.19 128 VAL A O 1
ATOM 1022 N N . TRP A 1 129 ? -1.445 1.837 -14.374 1.00 96.25 129 TRP A N 1
ATOM 1023 C CA . TRP A 1 129 ? -1.873 2.093 -15.746 1.00 96.25 129 TRP A CA 1
ATOM 1024 C C . TRP A 1 129 ? -0.689 2.299 -16.705 1.00 96.25 129 TRP A C 1
ATOM 1026 O O . TRP A 1 129 ? -0.692 1.736 -17.802 1.00 96.25 129 TRP A O 1
ATOM 1036 N N . MET A 1 130 ? 0.313 3.086 -16.302 1.00 95.69 130 MET A N 1
ATOM 1037 C CA . MET A 1 130 ? 1.498 3.358 -17.119 1.00 95.69 130 MET A CA 1
ATOM 1038 C C . MET A 1 130 ? 2.352 2.112 -17.360 1.00 95.69 130 MET A C 1
ATOM 1040 O O . MET A 1 130 ? 2.849 1.948 -18.473 1.00 95.69 130 MET A O 1
ATOM 1044 N N . ASP A 1 131 ? 2.467 1.216 -16.381 1.00 93.19 131 ASP A N 1
ATOM 1045 C CA . ASP A 1 131 ? 3.227 -0.030 -16.540 1.00 93.19 131 ASP A CA 1
ATOM 1046 C C . ASP A 1 131 ? 2.611 -0.949 -17.611 1.00 93.19 131 ASP A C 1
ATOM 1048 O O . ASP A 1 131 ? 3.328 -1.608 -18.360 1.00 93.19 131 ASP A O 1
ATOM 1052 N N . PHE A 1 132 ? 1.280 -0.962 -17.744 1.00 95.81 132 PHE A N 1
ATOM 1053 C CA . PHE A 1 132 ? 0.581 -1.844 -18.690 1.00 95.81 132 PHE A CA 1
ATOM 1054 C C . PHE A 1 132 ? 0.314 -1.217 -20.062 1.00 95.81 132 PHE A C 1
ATOM 1056 O O . PHE A 1 132 ? 0.294 -1.925 -21.071 1.00 95.81 132 PHE A O 1
ATOM 1063 N N . TYR A 1 133 ? 0.056 0.090 -20.115 1.00 96.06 133 TYR A N 1
ATOM 1064 C CA . TYR A 1 133 ? -0.365 0.778 -21.342 1.00 96.06 133 TYR A CA 1
ATOM 1065 C C . TYR A 1 133 ? 0.636 1.824 -21.837 1.00 96.06 133 TYR A C 1
ATOM 1067 O O . TYR A 1 133 ? 0.402 2.457 -22.870 1.00 96.06 133 TYR A O 1
ATOM 1075 N N . GLY A 1 134 ? 1.762 1.972 -21.142 1.00 93.06 134 GLY A N 1
ATOM 1076 C CA . GLY A 1 134 ? 2.811 2.929 -21.451 1.00 93.06 134 GLY A CA 1
ATOM 1077 C C . GLY A 1 134 ? 2.646 4.257 -20.715 1.00 93.06 134 GLY A C 1
ATOM 1078 O O . GLY A 1 134 ? 1.550 4.681 -20.341 1.00 93.06 134 GLY A O 1
ATOM 1079 N N . SER A 1 135 ? 3.779 4.931 -20.538 1.00 92.25 135 SER A N 1
ATOM 1080 C CA . SER A 1 135 ? 3.857 6.221 -19.865 1.00 92.25 135 SER A CA 1
ATOM 1081 C C . SER A 1 135 ? 3.682 7.396 -20.831 1.00 92.25 135 SER A C 1
ATOM 1083 O O . SER A 1 135 ? 4.122 7.363 -21.984 1.00 92.25 135 SER A O 1
ATOM 1085 N N . VAL A 1 136 ? 3.071 8.473 -20.334 1.00 93.75 136 VAL A N 1
ATOM 1086 C CA . VAL A 1 136 ? 3.132 9.803 -20.948 1.00 93.75 136 VAL A CA 1
ATOM 1087 C C . VAL A 1 136 ? 3.504 10.822 -19.880 1.00 93.75 136 VAL A C 1
ATOM 1089 O O . VAL A 1 136 ? 3.035 10.736 -18.748 1.00 93.75 136 VAL A O 1
ATOM 1092 N N . TYR A 1 137 ? 4.267 11.847 -20.263 1.00 93.00 137 TYR A N 1
ATOM 1093 C CA . TYR A 1 137 ? 4.801 12.853 -19.335 1.00 93.00 137 TYR A CA 1
ATOM 1094 C C . TYR A 1 137 ? 3.750 13.462 -18.387 1.00 93.00 137 TYR A C 1
ATOM 1096 O O . TYR A 1 137 ? 4.018 13.704 -17.214 1.00 93.00 137 TYR A O 1
ATOM 1104 N N . ALA A 1 138 ? 2.521 13.680 -18.868 1.00 95.94 138 ALA A N 1
ATOM 1105 C CA . ALA A 1 138 ? 1.438 14.207 -18.038 1.00 95.94 138 ALA A CA 1
ATOM 1106 C C . ALA A 1 138 ? 1.052 13.268 -16.877 1.00 95.94 138 ALA A C 1
ATOM 1108 O O . ALA A 1 138 ? 0.758 13.751 -15.784 1.00 95.94 138 ALA A O 1
ATOM 1109 N N . LEU A 1 139 ? 1.062 11.949 -17.100 1.00 95.12 139 LEU A N 1
ATOM 1110 C CA . LEU A 1 139 ? 0.766 10.953 -16.066 1.00 95.12 139 LEU A CA 1
ATOM 1111 C C . LEU A 1 139 ? 1.929 10.805 -15.078 1.00 95.12 139 LEU A C 1
ATOM 1113 O O . LEU A 1 139 ? 1.689 10.659 -13.883 1.00 95.12 139 LEU A O 1
ATOM 1117 N N . GLU A 1 140 ? 3.173 10.929 -15.542 1.00 94.50 140 GLU A N 1
ATOM 1118 C CA . GLU A 1 140 ? 4.352 10.922 -14.665 1.00 94.50 140 GLU A CA 1
ATOM 1119 C C . GLU A 1 140 ? 4.326 12.102 -13.692 1.00 94.50 140 GLU A C 1
ATOM 1121 O O . GLU A 1 140 ? 4.459 11.932 -12.479 1.00 94.50 140 GLU A O 1
ATOM 1126 N N . VAL A 1 141 ? 4.081 13.307 -14.219 1.00 95.56 141 VAL A N 1
ATOM 1127 C CA . VAL A 1 141 ? 3.938 14.524 -13.410 1.00 95.56 141 VAL A CA 1
ATOM 1128 C C . VAL A 1 141 ? 2.773 14.389 -12.430 1.00 95.56 141 VAL A C 1
ATOM 1130 O O . VAL A 1 141 ? 2.903 14.782 -11.271 1.00 95.56 141 VAL A O 1
ATOM 1133 N N . TRP A 1 142 ? 1.652 13.807 -12.863 1.00 96.81 142 TRP A N 1
ATOM 1134 C CA . TRP A 1 142 ? 0.510 13.544 -11.991 1.00 96.81 142 TRP A CA 1
ATOM 1135 C C . TRP A 1 142 ? 0.871 12.619 -10.821 1.00 96.81 142 TRP A C 1
ATOM 1137 O O . TRP A 1 142 ? 0.576 12.962 -9.676 1.00 96.81 142 TRP A O 1
ATOM 1147 N N . CYS A 1 143 ? 1.574 11.510 -11.074 1.00 96.12 143 CYS A N 1
ATOM 1148 C CA . CYS A 1 143 ? 2.008 10.589 -10.019 1.00 96.12 143 CYS A CA 1
ATOM 1149 C C . CYS A 1 143 ? 2.887 11.298 -8.985 1.00 96.12 143 CYS A C 1
ATOM 1151 O O . CYS A 1 143 ? 2.625 11.198 -7.787 1.00 96.12 143 CYS A O 1
ATOM 1153 N N . VAL A 1 144 ? 3.868 12.090 -9.436 1.00 96.62 144 VAL A N 1
ATOM 1154 C CA . VAL A 1 144 ? 4.732 12.877 -8.539 1.00 96.62 144 VAL A CA 1
ATOM 1155 C C . VAL A 1 144 ? 3.914 13.855 -7.695 1.00 96.62 144 VAL A C 1
ATOM 1157 O O . VAL A 1 144 ? 4.126 13.938 -6.485 1.00 96.62 144 VAL A O 1
ATOM 1160 N N . ILE A 1 145 ? 2.961 14.575 -8.298 1.00 97.75 145 ILE A N 1
ATOM 1161 C CA . ILE A 1 145 ? 2.087 15.511 -7.574 1.00 97.75 145 ILE A CA 1
ATOM 1162 C C . ILE A 1 145 ? 1.271 14.774 -6.513 1.00 97.75 145 ILE A C 1
ATOM 1164 O O . ILE A 1 145 ? 1.191 15.239 -5.376 1.00 97.75 145 ILE A O 1
ATOM 1168 N N . CYS A 1 146 ? 0.676 13.635 -6.855 1.00 98.38 146 CYS A N 1
ATOM 1169 C CA . CYS A 1 146 ? -0.150 12.864 -5.937 1.00 98.38 146 CYS A CA 1
ATOM 1170 C C . CYS A 1 146 ? 0.663 12.285 -4.772 1.00 98.38 146 CYS A C 1
ATOM 1172 O O . CYS A 1 146 ? 0.301 12.509 -3.615 1.00 98.38 146 CYS A O 1
ATOM 1174 N N . PHE A 1 147 ? 1.801 11.642 -5.044 1.00 97.81 147 PHE A N 1
ATOM 1175 C CA . PHE A 1 147 ? 2.696 11.155 -3.995 1.00 97.81 147 PHE A CA 1
ATOM 1176 C C . PHE A 1 147 ? 3.182 12.287 -3.083 1.00 97.81 147 PHE A C 1
ATOM 1178 O O . PHE A 1 147 ? 3.065 12.192 -1.861 1.00 97.81 147 PHE A O 1
ATOM 1185 N N . ALA A 1 148 ? 3.669 13.390 -3.661 1.00 97.81 148 ALA A N 1
ATOM 1186 C CA . ALA A 1 148 ? 4.133 14.539 -2.890 1.00 97.81 148 ALA A CA 1
ATOM 1187 C C . ALA A 1 148 ? 3.005 15.146 -2.045 1.00 97.81 148 ALA A C 1
ATOM 1189 O O . ALA A 1 148 ? 3.233 15.521 -0.897 1.00 97.81 148 ALA A O 1
ATOM 1190 N N . THR A 1 149 ? 1.782 15.203 -2.575 1.00 98.38 149 THR A N 1
ATOM 1191 C CA . THR A 1 149 ? 0.615 15.696 -1.833 1.00 98.38 149 THR A CA 1
ATOM 1192 C C . THR A 1 149 ? 0.297 14.796 -0.640 1.00 98.38 149 THR A C 1
ATOM 1194 O O . THR A 1 149 ? 0.101 15.316 0.455 1.00 98.38 149 THR A O 1
ATOM 1197 N N . SER A 1 150 ? 0.317 13.469 -0.809 1.00 98.19 150 SER A N 1
ATOM 1198 C CA . SER A 1 150 ? 0.145 12.524 0.304 1.00 98.19 150 SER A CA 1
ATOM 1199 C C . SER A 1 150 ? 1.197 12.735 1.398 1.00 98.19 150 SER A C 1
ATOM 1201 O O . SER A 1 150 ? 0.855 12.916 2.567 1.00 98.19 150 SER A O 1
ATOM 1203 N N . VAL A 1 151 ? 2.478 12.808 1.013 1.00 98.00 151 VAL A N 1
ATOM 1204 C CA . VAL A 1 151 ? 3.590 13.054 1.946 1.00 98.00 151 VAL A CA 1
ATOM 1205 C C . VAL A 1 151 ? 3.409 14.377 2.694 1.00 98.00 151 VAL A C 1
ATOM 1207 O O . VAL A 1 151 ? 3.599 14.427 3.907 1.00 98.00 151 VAL A O 1
ATOM 1210 N N . LEU A 1 152 ? 3.024 15.450 1.997 1.00 97.81 152 LEU A N 1
ATOM 1211 C CA . LEU A 1 152 ? 2.824 16.768 2.605 1.00 97.81 152 LEU A CA 1
ATOM 1212 C C . LEU A 1 152 ? 1.651 16.790 3.589 1.00 97.81 152 LEU A C 1
ATOM 1214 O O . LEU A 1 152 ? 1.771 17.415 4.645 1.00 97.81 152 LEU A O 1
ATOM 1218 N N . ILE A 1 153 ? 0.538 16.124 3.265 1.00 97.06 153 ILE A N 1
ATOM 1219 C CA . ILE A 1 153 ? -0.624 16.038 4.159 1.00 97.06 153 ILE A CA 1
ATOM 1220 C C . ILE A 1 153 ? -0.229 15.333 5.459 1.00 97.06 153 ILE A C 1
ATOM 1222 O O . ILE A 1 153 ? -0.463 15.886 6.535 1.00 97.06 153 ILE A O 1
ATOM 1226 N N . GLU A 1 154 ? 0.428 14.174 5.378 1.00 95.69 154 GLU A N 1
ATOM 1227 C CA . GLU A 1 154 ? 0.803 13.419 6.579 1.00 95.69 154 GLU A CA 1
ATOM 1228 C C . GLU A 1 154 ? 1.934 14.080 7.367 1.00 95.69 154 GLU A C 1
ATOM 1230 O O . GLU A 1 154 ? 1.922 14.082 8.596 1.00 95.69 154 GLU A O 1
ATOM 1235 N N . ALA A 1 155 ? 2.883 14.737 6.695 1.00 94.62 155 ALA A N 1
ATOM 1236 C CA . ALA A 1 155 ? 3.910 15.517 7.381 1.00 94.62 155 ALA A CA 1
ATOM 1237 C C . ALA A 1 155 ? 3.289 16.688 8.166 1.00 94.62 155 ALA A C 1
ATOM 1239 O O . ALA A 1 155 ? 3.678 16.965 9.308 1.00 94.62 155 ALA A O 1
ATOM 1240 N N . ALA A 1 156 ? 2.297 17.366 7.579 1.00 93.50 156 ALA A N 1
ATOM 1241 C CA . ALA A 1 156 ? 1.552 18.420 8.258 1.00 93.50 156 ALA A CA 1
ATOM 1242 C C . ALA A 1 156 ? 0.735 17.865 9.435 1.00 93.50 156 ALA A C 1
ATOM 1244 O O . ALA A 1 156 ? 0.762 18.450 10.519 1.00 93.50 156 ALA A O 1
ATOM 1245 N N . GLN A 1 157 ? 0.064 16.725 9.256 1.00 90.81 157 GLN A N 1
ATOM 1246 C CA . GLN A 1 157 ? -0.678 16.043 10.318 1.00 90.81 157 GLN A CA 1
ATOM 1247 C C . GLN A 1 157 ? 0.238 15.655 11.483 1.00 90.81 157 GLN A C 1
ATOM 1249 O O . GLN A 1 157 ? -0.051 16.005 12.626 1.00 90.81 157 GLN A O 1
ATOM 1254 N N . LEU A 1 158 ? 1.396 15.056 11.209 1.00 89.25 158 LEU A N 1
ATOM 1255 C CA . LEU A 1 158 ? 2.393 14.738 12.232 1.00 89.25 158 LEU A CA 1
ATOM 1256 C C . LEU A 1 158 ? 2.908 15.967 12.963 1.00 89.25 158 LEU A C 1
ATOM 1258 O O . LEU A 1 158 ? 3.090 15.920 14.174 1.00 89.25 158 LEU A O 1
ATOM 1262 N N . THR A 1 159 ? 3.117 17.077 12.258 1.00 86.69 159 THR A N 1
ATOM 1263 C CA . THR A 1 159 ? 3.530 18.334 12.895 1.00 86.69 159 THR A CA 1
ATOM 1264 C C . THR A 1 159 ? 2.460 18.821 13.873 1.00 86.69 159 THR A C 1
ATOM 1266 O O . THR A 1 159 ? 2.779 19.237 14.985 1.00 86.69 159 THR A O 1
ATOM 1269 N N . VAL A 1 160 ? 1.184 18.723 13.487 1.00 86.12 160 VAL A N 1
ATOM 1270 C CA . VAL A 1 160 ? 0.048 19.092 14.344 1.00 86.12 160 VAL A CA 1
ATOM 1271 C C . VAL A 1 160 ? -0.072 18.175 15.561 1.00 86.12 160 VAL A C 1
ATOM 1273 O O . VAL A 1 160 ? -0.412 18.672 16.627 1.00 86.12 160 VAL A O 1
ATOM 1276 N N . LEU A 1 161 ? 0.236 16.883 15.435 1.00 82.81 161 LEU A N 1
ATOM 1277 C CA . LEU A 1 161 ? 0.166 15.919 16.542 1.00 82.81 161 LEU A CA 1
ATOM 1278 C C . LEU A 1 161 ? 1.397 15.989 17.468 1.00 82.81 161 LEU A C 1
ATOM 1280 O O . LEU A 1 161 ? 1.279 15.895 18.687 1.00 82.81 161 LEU A O 1
ATOM 1284 N N . ALA A 1 162 ? 2.592 16.210 16.914 1.00 77.06 162 ALA A N 1
ATOM 1285 C CA . ALA A 1 162 ? 3.845 16.214 17.669 1.00 77.06 162 ALA A CA 1
ATOM 1286 C C . ALA A 1 162 ? 4.070 17.508 18.470 1.00 77.06 162 ALA A C 1
ATOM 1288 O O . ALA A 1 162 ? 4.597 17.459 19.583 1.00 77.06 162 ALA A O 1
ATOM 1289 N N . VAL A 1 163 ? 3.679 18.671 17.934 1.00 74.31 163 VAL A N 1
ATOM 1290 C CA . VAL A 1 163 ? 3.923 19.974 18.583 1.00 74.31 163 VAL A CA 1
ATOM 1291 C C . VAL A 1 163 ? 3.211 20.099 19.944 1.00 74.31 163 VAL A C 1
ATOM 1293 O O . VAL A 1 163 ? 3.862 20.497 20.913 1.00 74.31 163 VAL A O 1
ATOM 1296 N N . PRO A 1 164 ? 1.920 19.744 20.091 1.00 71.38 164 PRO A N 1
ATOM 1297 C CA . PRO A 1 164 ? 1.245 19.743 21.386 1.00 71.38 164 PRO A CA 1
ATOM 1298 C C . PRO A 1 164 ? 1.844 18.732 22.365 1.00 71.38 164 PRO A C 1
ATOM 1300 O O . PRO A 1 164 ? 2.066 19.084 23.522 1.00 71.38 164 PRO A O 1
ATOM 1303 N N . ALA A 1 165 ? 2.180 17.521 21.904 1.00 69.00 165 ALA A N 1
ATOM 1304 C CA . ALA A 1 165 ? 2.787 16.484 22.742 1.00 69.00 165 ALA A CA 1
ATOM 1305 C C . ALA A 1 165 ? 4.152 16.915 23.315 1.00 69.00 165 ALA A C 1
ATOM 1307 O O . ALA A 1 165 ? 4.476 16.605 24.460 1.00 69.00 165 ALA A O 1
ATOM 1308 N N . MET A 1 166 ? 4.940 17.679 22.550 1.00 65.94 166 MET A N 1
ATOM 1309 C CA . MET A 1 166 ? 6.202 18.260 23.022 1.00 65.94 166 MET A CA 1
ATOM 1310 C C . MET A 1 166 ? 6.005 19.397 24.034 1.00 65.94 166 MET A C 1
ATOM 1312 O O . MET A 1 166 ? 6.820 19.557 24.942 1.00 65.94 166 MET A O 1
ATOM 1316 N N . ASN A 1 167 ? 4.941 20.188 23.884 1.00 70.94 167 ASN A N 1
ATOM 1317 C CA . ASN A 1 167 ? 4.674 21.348 24.738 1.00 70.94 167 ASN A CA 1
ATOM 1318 C C . ASN A 1 167 ? 3.962 20.978 26.052 1.00 70.94 167 ASN A C 1
ATOM 1320 O O . ASN A 1 167 ? 4.175 21.633 27.071 1.00 70.94 167 ASN A O 1
ATOM 1324 N N . ASN A 1 168 ? 3.157 19.914 26.050 1.00 66.62 168 ASN A N 1
ATOM 1325 C CA . ASN A 1 168 ? 2.352 19.469 27.186 1.00 66.62 168 ASN A CA 1
ATOM 1326 C C . ASN A 1 168 ? 2.944 18.192 27.798 1.00 66.62 168 ASN A C 1
ATOM 1328 O O . ASN A 1 168 ? 2.358 17.119 27.698 1.00 66.62 168 ASN A O 1
ATOM 1332 N N . ALA A 1 169 ? 4.110 18.313 28.441 1.00 57.84 169 ALA A N 1
ATOM 1333 C CA . ALA A 1 169 ? 4.946 17.220 28.964 1.00 57.84 169 ALA A CA 1
ATOM 1334 C C . ALA A 1 169 ? 4.326 16.316 30.072 1.00 57.84 169 ALA A C 1
ATOM 1336 O O . ALA A 1 169 ? 5.059 15.788 30.908 1.00 57.84 169 ALA A O 1
ATOM 1337 N N . GLY A 1 170 ? 3.003 16.131 30.120 1.00 59.97 170 GLY A N 1
ATOM 1338 C CA . GLY A 1 170 ? 2.321 15.345 31.152 1.00 59.97 170 GLY A CA 1
ATOM 1339 C C . GLY A 1 170 ? 1.066 14.581 30.724 1.00 59.97 170 GLY A C 1
ATOM 1340 O O . GLY A 1 170 ? 0.708 13.642 31.426 1.00 59.97 170 GLY A O 1
ATOM 1341 N N . GLU A 1 171 ? 0.428 14.907 29.597 1.00 61.50 171 GLU A N 1
ATOM 1342 C CA . GLU A 1 171 ? -0.789 14.219 29.135 1.00 61.50 171 GLU A CA 1
ATOM 1343 C C . GLU A 1 171 ? -0.734 14.084 27.613 1.00 61.50 171 GLU A C 1
ATOM 1345 O O . GLU A 1 171 ? -1.055 15.010 26.872 1.00 61.50 171 GLU A O 1
ATOM 1350 N N . VAL A 1 172 ? -0.240 12.937 27.146 1.00 64.75 172 VAL A N 1
ATOM 1351 C CA . VAL A 1 172 ? -0.339 12.561 25.735 1.00 64.75 172 VAL A CA 1
ATOM 1352 C C . VAL A 1 172 ? -1.626 11.762 25.599 1.00 64.75 172 VAL A C 1
ATOM 1354 O O . VAL A 1 172 ? -1.741 10.696 26.207 1.00 64.75 172 VAL A O 1
ATOM 1357 N N . ASP A 1 173 ? -2.591 12.284 24.839 1.00 73.69 173 ASP A N 1
ATOM 1358 C CA . ASP A 1 173 ? -3.803 11.533 24.534 1.00 73.69 173 ASP A CA 1
ATOM 1359 C C . ASP A 1 173 ? -3.417 10.281 23.742 1.00 73.69 173 ASP A C 1
ATOM 1361 O O . ASP A 1 173 ? -2.693 10.319 22.746 1.00 73.69 173 ASP A O 1
ATOM 1365 N N . THR A 1 174 ? -3.915 9.147 24.212 1.00 68.38 174 THR A N 1
ATOM 1366 C CA . THR A 1 174 ? -3.833 7.859 23.537 1.00 68.38 174 THR A CA 1
ATOM 1367 C C . THR A 1 174 ? -4.275 7.916 22.072 1.00 68.38 174 THR A C 1
ATOM 1369 O O . THR A 1 174 ? -3.686 7.241 21.228 1.00 68.38 174 THR A O 1
ATOM 1372 N N . GLN A 1 175 ? -5.260 8.759 21.754 1.00 70.81 175 GLN A N 1
ATOM 1373 C CA . GLN A 1 175 ? -5.742 8.942 20.392 1.00 70.81 175 GLN A CA 1
ATOM 1374 C C . GLN A 1 175 ? -4.697 9.613 19.493 1.00 70.81 175 GLN A C 1
ATOM 1376 O O . GLN A 1 175 ? -4.467 9.151 18.376 1.00 70.81 175 GLN A O 1
ATOM 1381 N N . ASP A 1 176 ? -4.012 10.640 19.998 1.00 74.38 176 ASP A N 1
ATOM 1382 C CA . ASP A 1 176 ? -2.984 11.367 19.247 1.00 74.38 176 ASP A CA 1
ATOM 1383 C C . ASP A 1 176 ? -1.800 10.456 18.887 1.00 74.38 176 ASP A C 1
ATOM 1385 O O . ASP A 1 176 ? -1.192 10.604 17.827 1.00 74.38 176 ASP A O 1
ATOM 1389 N N . VAL A 1 177 ? -1.484 9.475 19.742 1.00 74.19 177 VAL A N 1
ATOM 1390 C CA . VAL A 1 177 ? -0.431 8.481 19.476 1.00 74.19 177 VAL A CA 1
ATOM 1391 C C . VAL A 1 177 ? -0.831 7.524 18.353 1.00 74.19 177 VAL A C 1
ATOM 1393 O O . VAL A 1 177 ? 0.003 7.229 17.494 1.00 74.19 177 VAL A O 1
ATOM 1396 N N . THR A 1 178 ? -2.083 7.049 18.331 1.00 77.38 178 THR A N 1
ATOM 1397 C CA . THR A 1 178 ? -2.595 6.211 17.228 1.00 77.38 178 THR A CA 1
ATOM 1398 C C . THR A 1 178 ? -2.587 6.985 15.915 1.00 77.38 178 THR A C 1
ATOM 1400 O O . THR A 1 178 ? -2.035 6.495 14.929 1.00 77.38 178 THR A O 1
ATOM 1403 N N . ASP A 1 179 ? -3.145 8.197 15.916 1.00 79.19 179 ASP A N 1
ATOM 1404 C CA . ASP A 1 179 ? -3.238 9.040 14.723 1.00 79.19 179 ASP A CA 1
ATOM 1405 C C . ASP A 1 179 ?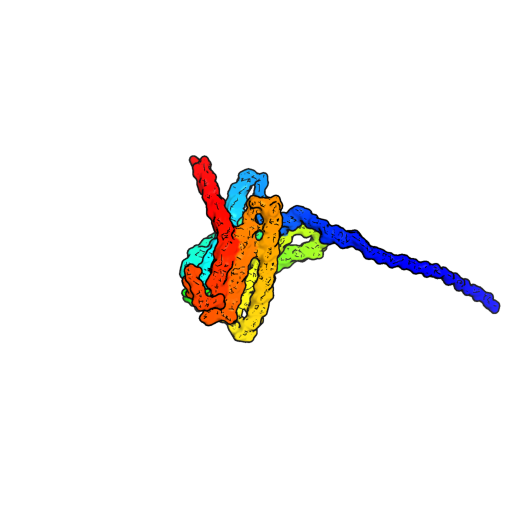 -1.832 9.372 14.192 1.00 79.19 179 ASP A C 1
ATOM 1407 O O . ASP A 1 179 ? -1.592 9.343 12.984 1.00 79.19 179 ASP A O 1
ATOM 1411 N N . ALA A 1 180 ? -0.863 9.614 15.084 1.00 83.56 180 ALA A N 1
ATOM 1412 C CA . ALA A 1 180 ? 0.527 9.830 14.698 1.00 83.56 180 ALA A CA 1
ATOM 1413 C C . ALA A 1 180 ? 1.147 8.558 14.113 1.00 83.56 180 ALA A C 1
ATOM 1415 O O . ALA A 1 180 ? 1.808 8.620 13.082 1.00 83.56 180 ALA A O 1
ATOM 1416 N N . PHE A 1 181 ? 0.925 7.392 14.721 1.00 85.25 181 PHE A N 1
ATOM 1417 C CA . PHE A 1 181 ? 1.448 6.131 14.198 1.00 85.25 181 PHE A CA 1
ATOM 1418 C C . PHE A 1 181 ? 0.942 5.841 12.774 1.00 85.25 181 PHE A C 1
ATOM 1420 O O . PHE A 1 181 ? 1.740 5.507 11.897 1.00 85.25 181 PHE A O 1
ATOM 1427 N N . GLN A 1 182 ? -0.359 6.028 12.529 1.00 86.62 182 GLN A N 1
ATOM 1428 C CA . GLN A 1 182 ? -0.968 5.869 11.204 1.00 86.62 182 GLN A CA 1
ATOM 1429 C C . GLN A 1 182 ? -0.412 6.877 10.191 1.00 86.62 182 GLN A C 1
ATOM 1431 O O . GLN A 1 182 ? -0.066 6.499 9.071 1.00 86.62 182 GLN A O 1
ATOM 1436 N N . ALA A 1 183 ? -0.255 8.136 10.603 1.00 88.12 183 ALA A N 1
ATOM 1437 C CA . ALA A 1 183 ? 0.305 9.182 9.759 1.00 88.12 183 ALA A CA 1
ATOM 1438 C C . ALA A 1 183 ? 1.760 8.893 9.349 1.00 88.12 183 ALA A C 1
ATOM 1440 O O . ALA A 1 183 ? 2.106 9.021 8.174 1.00 88.12 183 ALA A O 1
ATOM 1441 N N . ILE A 1 184 ? 2.619 8.430 10.275 1.00 90.38 184 ILE A N 1
ATOM 1442 C CA . ILE A 1 184 ? 3.994 8.026 9.924 1.00 90.38 184 ILE A CA 1
ATOM 1443 C C . ILE A 1 184 ? 3.967 6.842 8.948 1.00 90.38 184 ILE A C 1
ATOM 1445 O O . ILE A 1 184 ? 4.769 6.828 8.012 1.00 90.38 184 ILE A O 1
ATOM 1449 N N . ALA A 1 185 ? 3.062 5.875 9.120 1.00 90.75 185 ALA A N 1
ATOM 1450 C CA . ALA A 1 185 ? 2.972 4.722 8.227 1.00 90.75 185 ALA A CA 1
ATOM 1451 C C . ALA A 1 185 ? 2.674 5.134 6.778 1.00 90.75 185 ALA A C 1
ATOM 1453 O O . ALA A 1 185 ? 3.423 4.769 5.870 1.00 90.75 185 ALA A O 1
ATOM 1454 N N . ILE A 1 186 ? 1.641 5.954 6.562 1.00 94.44 186 ILE A N 1
ATOM 1455 C CA . ILE A 1 186 ? 1.277 6.431 5.219 1.00 94.44 186 ILE A CA 1
ATOM 1456 C C . ILE A 1 186 ? 2.330 7.378 4.653 1.00 94.44 186 ILE A C 1
ATOM 1458 O O . ILE A 1 186 ? 2.669 7.273 3.476 1.00 94.44 186 ILE A O 1
ATOM 1462 N N . LEU A 1 187 ? 2.914 8.252 5.479 1.00 95.62 187 LEU A N 1
ATOM 1463 C CA . LEU A 1 187 ? 4.029 9.097 5.056 1.00 95.62 187 LEU A CA 1
ATOM 1464 C C . LEU A 1 187 ? 5.201 8.256 4.550 1.00 95.62 187 LEU A C 1
ATOM 1466 O O . LEU A 1 187 ? 5.751 8.553 3.490 1.00 95.62 187 LEU A O 1
ATOM 1470 N N . SER A 1 188 ? 5.586 7.226 5.309 1.00 95.75 188 SER A N 1
ATOM 1471 C CA . SER A 1 188 ? 6.736 6.378 4.990 1.00 95.75 188 SER A CA 1
ATOM 1472 C C . SER A 1 188 ? 6.511 5.649 3.670 1.00 95.75 188 SER A C 1
ATOM 1474 O O . SER A 1 188 ? 7.394 5.671 2.820 1.00 95.75 188 SER A O 1
ATOM 1476 N N . TRP A 1 189 ? 5.316 5.091 3.467 1.00 97.25 189 TRP A N 1
ATOM 1477 C CA . TRP A 1 189 ? 4.941 4.422 2.224 1.00 97.25 189 TRP A CA 1
ATOM 1478 C C . TRP A 1 189 ? 4.829 5.363 1.025 1.00 97.25 189 TRP A C 1
ATOM 1480 O O . TRP A 1 189 ? 5.434 5.106 -0.009 1.00 97.25 189 TRP A O 1
ATOM 1490 N N . ALA A 1 190 ? 4.141 6.497 1.154 1.00 97.44 190 ALA A N 1
ATOM 1491 C CA . ALA A 1 190 ? 4.026 7.448 0.051 1.00 97.44 190 ALA A CA 1
ATOM 1492 C C . ALA A 1 190 ? 5.394 8.028 -0.357 1.00 97.44 190 ALA A C 1
ATOM 1494 O O . ALA A 1 190 ? 5.652 8.231 -1.542 1.00 97.44 190 ALA A O 1
ATOM 1495 N N . ALA A 1 191 ? 6.286 8.281 0.609 1.00 97.50 191 ALA A N 1
ATOM 1496 C CA . ALA A 1 191 ? 7.652 8.724 0.334 1.00 97.50 191 ALA A CA 1
ATOM 1497 C C . ALA A 1 191 ? 8.510 7.612 -0.288 1.00 97.50 191 ALA A C 1
ATOM 1499 O O . ALA A 1 191 ? 9.364 7.885 -1.136 1.00 97.50 191 ALA A O 1
ATOM 1500 N N . HIS A 1 192 ? 8.293 6.371 0.138 1.00 97.12 192 HIS A N 1
ATOM 1501 C CA . HIS A 1 192 ? 8.968 5.198 -0.394 1.00 97.12 192 HIS A CA 1
ATOM 1502 C C . HIS A 1 192 ? 8.594 4.976 -1.859 1.00 97.12 192 HIS A C 1
ATOM 1504 O O . HIS A 1 192 ? 9.475 5.004 -2.714 1.00 97.12 192 HIS A O 1
ATOM 1510 N N . ASP A 1 193 ? 7.303 4.914 -2.170 1.00 96.56 193 ASP A N 1
ATOM 1511 C CA . ASP A 1 193 ? 6.816 4.738 -3.537 1.00 96.56 193 ASP A CA 1
ATOM 1512 C C . ASP A 1 193 ? 7.209 5.915 -4.433 1.00 96.56 193 ASP A C 1
ATOM 1514 O O . ASP A 1 193 ? 7.616 5.707 -5.570 1.00 96.56 193 ASP A O 1
ATOM 1518 N N . LEU A 1 194 ? 7.194 7.155 -3.920 1.00 96.31 194 LEU A N 1
ATOM 1519 C CA . LEU A 1 194 ? 7.741 8.306 -4.647 1.00 96.31 194 LEU A CA 1
ATOM 1520 C C . LEU A 1 194 ? 9.214 8.095 -5.005 1.00 96.31 194 LEU A C 1
ATOM 1522 O O . LEU A 1 194 ? 9.645 8.435 -6.104 1.00 96.31 194 LEU A O 1
ATOM 1526 N N . THR A 1 195 ? 9.998 7.550 -4.077 1.00 95.44 195 THR A N 1
ATOM 1527 C CA . THR A 1 195 ? 11.423 7.286 -4.285 1.00 95.44 195 THR A CA 1
ATOM 1528 C C . THR A 1 195 ? 11.636 6.224 -5.363 1.00 95.44 195 THR A C 1
ATOM 1530 O O . THR A 1 195 ? 12.486 6.418 -6.236 1.00 95.44 195 THR A O 1
ATOM 1533 N N . VAL A 1 196 ? 10.850 5.144 -5.338 1.00 94.69 196 VAL A N 1
ATOM 1534 C CA . VAL A 1 196 ? 10.873 4.082 -6.357 1.00 94.69 196 VAL A CA 1
ATOM 1535 C C . VAL A 1 196 ? 10.401 4.624 -7.710 1.00 94.69 196 VAL A C 1
ATOM 1537 O O . VAL A 1 196 ? 11.061 4.423 -8.725 1.00 94.69 196 VAL A O 1
ATOM 1540 N N . PHE A 1 197 ? 9.320 5.401 -7.737 1.00 94.12 197 PHE A N 1
ATOM 1541 C CA . PHE A 1 197 ? 8.800 6.014 -8.956 1.00 94.12 197 PHE A CA 1
ATOM 1542 C C . PHE A 1 197 ? 9.824 6.955 -9.607 1.00 94.12 197 PHE A C 1
ATOM 1544 O O . PHE A 1 197 ? 10.028 6.951 -10.823 1.00 94.12 197 PHE A O 1
ATOM 1551 N N . LEU A 1 198 ? 10.511 7.762 -8.795 1.00 92.44 198 LEU A N 1
ATOM 1552 C CA . LEU A 1 198 ? 11.560 8.658 -9.269 1.00 92.44 198 LEU A CA 1
ATOM 1553 C C . LEU A 1 198 ? 12.807 7.897 -9.736 1.00 92.44 198 LEU A C 1
ATOM 1555 O O . LEU A 1 198 ? 13.446 8.340 -10.686 1.00 92.44 198 LEU A O 1
ATOM 1559 N N . TYR A 1 199 ? 13.148 6.755 -9.131 1.00 91.50 199 TYR A N 1
ATOM 1560 C CA . TYR A 1 199 ? 14.313 5.953 -9.526 1.00 91.50 199 TYR A CA 1
ATOM 1561 C C . TYR A 1 199 ? 14.313 5.635 -11.032 1.00 91.50 199 TYR A C 1
ATOM 1563 O O . TYR A 1 199 ? 15.319 5.856 -11.713 1.00 91.50 199 TYR A O 1
ATOM 1571 N N . TYR A 1 200 ? 13.172 5.199 -11.572 1.00 82.44 200 TYR A N 1
ATOM 1572 C CA . TYR A 1 200 ? 13.055 4.831 -12.988 1.00 82.44 200 TYR A CA 1
ATOM 1573 C C . TYR A 1 200 ? 13.079 6.029 -13.949 1.00 82.44 200 TYR A C 1
ATOM 1575 O O . TYR A 1 200 ? 13.361 5.861 -15.132 1.00 82.44 200 TYR A O 1
ATOM 1583 N N . ASN A 1 201 ? 12.843 7.242 -13.442 1.00 76.94 201 ASN A N 1
ATOM 1584 C CA . ASN A 1 201 ? 12.731 8.467 -14.238 1.00 76.94 201 ASN A CA 1
ATOM 1585 C C . ASN A 1 201 ? 13.953 9.399 -14.119 1.00 76.94 201 ASN A C 1
ATOM 1587 O O . ASN A 1 201 ? 13.980 10.475 -14.723 1.00 76.94 201 ASN A O 1
ATOM 1591 N N . LEU A 1 202 ? 14.969 9.025 -13.335 1.00 77.19 202 LEU A N 1
ATOM 1592 C CA . LEU A 1 202 ? 16.124 9.871 -13.028 1.00 77.19 202 LEU A CA 1
ATOM 1593 C C . LEU A 1 202 ? 17.445 9.352 -13.623 1.00 77.19 202 LEU A C 1
ATOM 1595 O O . LEU A 1 202 ? 17.575 8.208 -14.048 1.00 77.19 202 LEU A O 1
ATOM 1599 N N . SER A 1 203 ? 18.459 10.228 -13.641 1.00 73.00 203 SER A N 1
ATOM 1600 C CA . SER A 1 203 ? 19.824 9.888 -14.071 1.00 73.00 203 SER A CA 1
ATOM 1601 C C . SER A 1 203 ? 20.469 8.812 -13.185 1.00 73.00 203 SER A C 1
ATOM 1603 O O . SER A 1 203 ? 20.122 8.683 -12.012 1.00 73.00 203 SER A O 1
ATOM 1605 N N . SER A 1 204 ? 21.484 8.108 -13.694 1.00 72.75 204 SER A N 1
ATOM 1606 C CA . SER A 1 204 ? 22.172 7.038 -12.951 1.00 72.75 204 SER A CA 1
ATOM 1607 C C . SER A 1 204 ? 22.792 7.488 -11.619 1.00 72.75 204 SER A C 1
ATOM 1609 O O . SER A 1 204 ? 22.761 6.746 -10.647 1.00 72.75 204 SER A O 1
ATOM 1611 N N . VAL A 1 205 ? 23.305 8.720 -11.525 1.00 70.50 205 VAL A N 1
ATOM 1612 C CA . VAL A 1 205 ? 23.826 9.270 -10.254 1.00 70.50 205 VAL A CA 1
ATOM 1613 C C . VAL A 1 205 ? 22.692 9.504 -9.252 1.00 70.50 205 VAL A C 1
ATOM 1615 O O . VAL A 1 205 ? 22.846 9.288 -8.054 1.00 70.50 205 VAL A O 1
ATOM 1618 N N . SER A 1 206 ? 21.529 9.932 -9.735 1.00 84.62 206 SER A N 1
ATOM 1619 C CA . SER A 1 206 ? 20.340 10.150 -8.909 1.00 84.62 206 SER A CA 1
ATOM 1620 C C . SER A 1 206 ? 19.720 8.836 -8.420 1.00 84.62 206 SER A C 1
ATOM 1622 O O . SER A 1 206 ? 19.177 8.796 -7.318 1.00 84.62 206 SER A O 1
ATOM 1624 N N . GLN A 1 207 ? 19.861 7.754 -9.189 1.00 89.12 207 GLN A N 1
ATOM 1625 C CA . GLN A 1 207 ? 19.392 6.417 -8.823 1.00 89.12 207 GLN A CA 1
ATOM 1626 C C . GLN A 1 207 ? 20.069 5.866 -7.560 1.00 89.12 207 GLN A C 1
ATOM 1628 O O . GLN A 1 207 ? 19.415 5.192 -6.765 1.00 89.12 207 GLN A O 1
ATOM 1633 N N . ASP A 1 208 ? 21.343 6.183 -7.313 1.00 89.38 208 ASP A N 1
ATOM 1634 C CA . ASP A 1 208 ? 22.036 5.785 -6.078 1.00 89.38 208 ASP A CA 1
ATOM 1635 C C . ASP A 1 208 ? 21.397 6.412 -4.838 1.00 89.38 208 ASP A C 1
ATOM 1637 O O . ASP A 1 208 ? 21.145 5.723 -3.847 1.00 89.38 208 ASP A O 1
ATOM 1641 N N . TYR A 1 209 ? 21.072 7.706 -4.907 1.00 90.75 209 TYR A N 1
ATOM 1642 C CA . TYR A 1 209 ? 20.378 8.399 -3.822 1.00 90.75 209 TYR A CA 1
ATOM 1643 C C . TYR A 1 209 ? 18.974 7.838 -3.601 1.00 90.75 209 TYR A C 1
ATOM 1645 O O . TYR A 1 209 ? 18.582 7.645 -2.450 1.00 90.75 209 TYR A O 1
ATOM 1653 N N . CYS A 1 210 ? 18.249 7.515 -4.677 1.00 92.25 210 CYS A N 1
ATOM 1654 C CA . CYS A 1 210 ? 16.955 6.843 -4.577 1.00 92.25 210 CYS A CA 1
ATOM 1655 C C . CYS A 1 210 ? 17.080 5.480 -3.889 1.00 92.25 210 CYS A C 1
ATOM 1657 O O . CYS A 1 210 ? 16.306 5.198 -2.985 1.00 92.25 210 CYS A O 1
ATOM 1659 N N . ARG A 1 211 ? 18.090 4.663 -4.215 1.00 93.50 211 ARG A N 1
ATOM 1660 C CA . ARG A 1 211 ? 18.304 3.368 -3.542 1.00 93.50 211 ARG A CA 1
ATOM 1661 C C . ARG A 1 211 ? 18.625 3.518 -2.057 1.00 93.50 211 ARG A C 1
ATOM 1663 O O . ARG A 1 211 ? 18.135 2.743 -1.242 1.00 93.50 211 ARG A O 1
ATOM 1670 N N . VAL A 1 212 ? 19.427 4.516 -1.682 1.00 94.50 212 VAL A N 1
ATOM 1671 C CA . VAL A 1 212 ? 19.710 4.802 -0.264 1.00 94.50 212 VAL A CA 1
ATOM 1672 C C . VAL A 1 212 ? 18.441 5.246 0.465 1.00 94.50 212 VAL A C 1
ATOM 1674 O O . VAL A 1 212 ? 18.153 4.737 1.548 1.00 94.50 212 VAL A O 1
ATOM 1677 N N . ALA A 1 213 ? 17.673 6.167 -0.121 1.00 94.75 213 ALA A N 1
ATOM 1678 C CA . ALA A 1 213 ? 16.407 6.622 0.447 1.00 94.75 213 ALA A CA 1
ATOM 1679 C C . ALA A 1 213 ? 15.399 5.468 0.575 1.00 94.75 213 ALA A C 1
ATOM 1681 O O . ALA A 1 213 ? 14.789 5.314 1.630 1.00 94.75 213 ALA A O 1
ATOM 1682 N N . TRP A 1 214 ? 15.310 4.614 -0.444 1.00 96.06 214 TRP A N 1
ATOM 1683 C CA . TRP A 1 214 ? 14.503 3.399 -0.447 1.00 96.06 214 TRP A CA 1
ATOM 1684 C C . TRP A 1 214 ? 14.878 2.462 0.706 1.00 96.06 214 TRP A C 1
ATOM 1686 O O . TRP A 1 214 ? 14.008 2.097 1.486 1.00 96.06 214 TRP A O 1
ATOM 1696 N N . TRP A 1 215 ? 16.168 2.167 0.920 1.00 96.44 215 TRP A N 1
ATOM 1697 C CA . TRP A 1 215 ? 16.609 1.339 2.054 1.00 96.44 215 TRP A CA 1
ATOM 1698 C C . TRP A 1 215 ? 16.233 1.931 3.415 1.00 96.44 215 TRP A C 1
ATOM 1700 O O . TRP A 1 215 ? 15.806 1.203 4.313 1.00 96.44 215 TRP A O 1
ATOM 1710 N N . ILE A 1 216 ? 16.407 3.244 3.586 1.00 96.50 216 ILE A N 1
ATOM 1711 C CA . ILE A 1 216 ? 16.072 3.930 4.841 1.00 96.50 216 ILE A CA 1
ATOM 1712 C C . ILE A 1 216 ? 14.566 3.843 5.097 1.00 96.50 216 ILE A C 1
ATOM 1714 O O . ILE A 1 216 ? 14.152 3.457 6.191 1.00 96.50 216 ILE A O 1
ATOM 1718 N N . LEU A 1 217 ? 13.751 4.172 4.094 1.00 96.44 217 LEU A N 1
ATOM 1719 C CA . LEU A 1 217 ? 12.294 4.145 4.199 1.00 96.44 217 LEU A CA 1
ATOM 1720 C C . LEU A 1 217 ? 11.771 2.715 4.377 1.00 96.44 217 LEU A C 1
ATOM 1722 O O . LEU A 1 217 ? 10.936 2.486 5.248 1.00 96.44 217 LEU A O 1
ATOM 1726 N N . GLY A 1 218 ? 12.331 1.740 3.661 1.00 96.69 218 GLY A N 1
ATOM 1727 C CA . GLY A 1 218 ? 12.028 0.321 3.825 1.00 96.69 218 GLY A CA 1
ATOM 1728 C C . GLY A 1 218 ? 12.329 -0.172 5.242 1.00 96.69 218 GLY A C 1
ATOM 1729 O O . GLY A 1 218 ? 11.494 -0.827 5.862 1.00 96.69 218 GLY A O 1
ATOM 1730 N N . ALA A 1 219 ? 13.469 0.207 5.829 1.00 96.19 219 ALA A N 1
ATOM 1731 C CA . ALA A 1 219 ? 13.783 -0.134 7.219 1.00 96.19 219 ALA A CA 1
ATOM 1732 C C . ALA A 1 219 ? 12.786 0.484 8.217 1.00 96.19 219 ALA A C 1
ATOM 1734 O O . ALA A 1 219 ? 12.369 -0.179 9.172 1.00 96.19 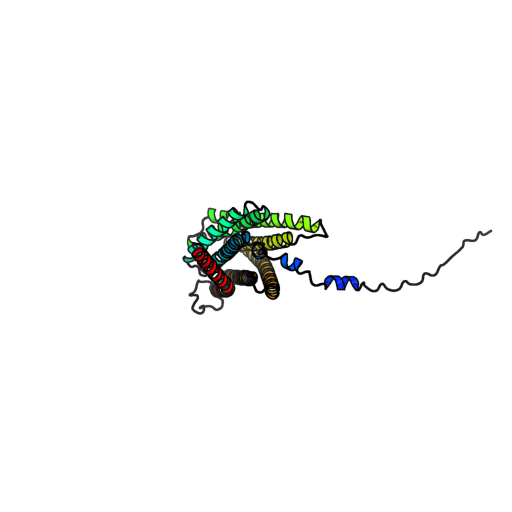219 ALA A O 1
ATOM 1735 N N . VAL A 1 220 ? 12.384 1.738 7.985 1.00 95.31 220 VAL A N 1
ATOM 1736 C CA . VAL A 1 220 ? 11.367 2.437 8.785 1.00 95.31 220 VAL A CA 1
ATOM 1737 C C . VAL A 1 220 ? 10.018 1.718 8.700 1.00 95.31 220 VAL A C 1
ATOM 1739 O O . VAL A 1 220 ? 9.421 1.430 9.739 1.00 95.31 220 VAL A O 1
ATOM 1742 N N . ILE A 1 221 ? 9.583 1.359 7.492 1.00 96.69 221 ILE A N 1
ATOM 1743 C CA . ILE A 1 221 ? 8.361 0.592 7.233 1.00 96.69 22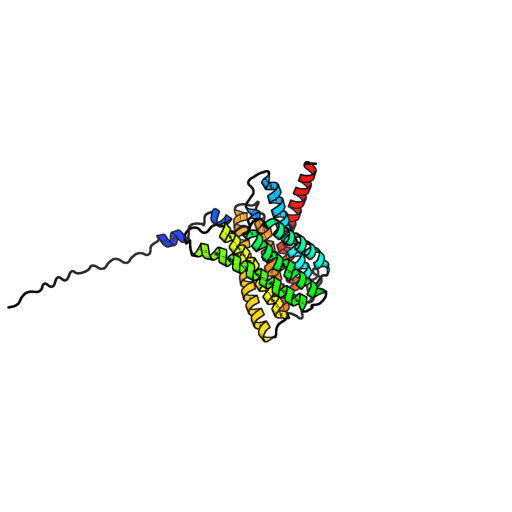1 ILE A CA 1
ATOM 1744 C C . ILE A 1 221 ? 8.407 -0.747 7.972 1.00 96.69 221 ILE A C 1
ATOM 1746 O O . ILE A 1 221 ? 7.511 -1.032 8.764 1.00 96.69 221 ILE A O 1
ATOM 1750 N N . VAL A 1 222 ? 9.465 -1.547 7.784 1.00 96.19 222 VAL A N 1
ATOM 1751 C CA . VAL A 1 222 ? 9.607 -2.867 8.426 1.00 96.19 222 VAL A CA 1
ATOM 1752 C C . VAL A 1 222 ? 9.530 -2.749 9.940 1.00 96.19 222 VAL A C 1
ATOM 1754 O O . VAL A 1 222 ? 8.841 -3.543 10.585 1.00 96.19 222 VAL A O 1
ATOM 1757 N N . PHE A 1 223 ? 10.203 -1.756 10.524 1.00 95.12 223 PHE A N 1
ATOM 1758 C CA . PHE A 1 223 ? 10.143 -1.518 11.961 1.00 95.12 223 PHE A CA 1
ATOM 1759 C C . PHE A 1 223 ? 8.717 -1.190 12.421 1.00 95.12 223 PHE A C 1
ATOM 1761 O O . PHE A 1 223 ? 8.240 -1.781 13.392 1.00 95.12 223 PHE A O 1
ATOM 1768 N N . GLN A 1 224 ? 8.018 -0.302 11.709 1.00 93.62 224 GLN A N 1
ATOM 1769 C CA . GLN A 1 224 ? 6.639 0.077 12.024 1.00 93.62 224 GLN A CA 1
ATOM 1770 C C . GLN A 1 224 ? 5.687 -1.114 11.950 1.00 93.62 224 GLN A C 1
ATOM 1772 O O . GLN A 1 224 ? 4.983 -1.384 12.923 1.00 93.62 224 GLN A O 1
ATOM 1777 N N . VAL A 1 225 ? 5.687 -1.865 10.846 1.00 94.12 225 VAL A N 1
ATOM 1778 C CA . VAL A 1 225 ? 4.759 -2.995 10.689 1.00 94.12 225 VAL A CA 1
ATOM 1779 C C . VAL A 1 225 ? 5.090 -4.149 11.633 1.00 94.12 225 VAL A C 1
ATOM 1781 O O . VAL A 1 225 ? 4.180 -4.792 12.154 1.00 94.12 225 VAL A O 1
ATOM 1784 N N . SER A 1 226 ? 6.373 -4.366 11.952 1.00 95.38 226 SER A N 1
ATOM 1785 C CA . SER A 1 226 ? 6.788 -5.340 12.974 1.00 95.38 226 SER A CA 1
ATOM 1786 C C . SER A 1 226 ? 6.282 -4.945 14.358 1.00 95.38 226 SER A C 1
ATOM 1788 O O . SER A 1 226 ? 5.780 -5.783 15.110 1.00 95.38 226 SER A O 1
ATOM 1790 N N . TYR A 1 227 ? 6.407 -3.661 14.703 1.00 92.19 227 TYR A N 1
ATOM 1791 C CA . TYR A 1 227 ? 5.930 -3.129 15.971 1.00 92.19 227 TYR A CA 1
ATOM 1792 C C . TYR A 1 227 ? 4.403 -3.212 16.075 1.00 92.19 227 TYR A C 1
ATOM 1794 O O . TYR A 1 227 ? 3.886 -3.682 17.089 1.00 92.19 227 TYR A O 1
ATOM 1802 N N . TYR A 1 228 ? 3.684 -2.847 15.010 1.00 90.44 228 TYR A N 1
ATOM 1803 C CA . TYR A 1 228 ? 2.229 -2.959 14.939 1.00 90.44 228 TYR A CA 1
ATOM 1804 C C . TYR A 1 228 ? 1.755 -4.406 15.114 1.00 90.44 228 TYR A C 1
ATOM 1806 O O . TYR A 1 228 ? 0.912 -4.682 15.968 1.00 90.44 228 TYR A O 1
ATOM 1814 N N . LEU A 1 229 ? 2.361 -5.353 14.391 1.00 93.62 229 LEU A N 1
ATOM 1815 C CA . LEU A 1 229 ? 2.063 -6.778 14.532 1.00 93.62 229 LEU A CA 1
ATOM 1816 C C . LEU A 1 229 ? 2.329 -7.280 15.957 1.00 93.62 229 LEU A C 1
ATOM 1818 O O . LEU A 1 229 ? 1.491 -7.968 16.541 1.00 93.62 229 LEU A O 1
ATOM 1822 N N . TYR A 1 230 ? 3.462 -6.905 16.554 1.00 93.94 230 TYR A N 1
ATOM 1823 C CA . TYR A 1 230 ? 3.781 -7.257 17.939 1.00 93.94 230 TYR A CA 1
ATOM 1824 C C . TYR A 1 230 ? 2.708 -6.768 18.926 1.00 93.94 230 TYR A C 1
ATOM 1826 O O . TYR A 1 230 ? 2.283 -7.523 19.808 1.00 93.94 230 TYR A O 1
ATOM 1834 N N . LEU A 1 231 ? 2.243 -5.526 18.772 1.00 88.31 231 LEU A N 1
ATOM 1835 C CA . LEU A 1 231 ? 1.187 -4.966 19.612 1.00 88.31 231 LEU A CA 1
ATOM 1836 C C . LEU A 1 231 ? -0.134 -5.704 19.432 1.00 88.31 231 LEU A C 1
ATOM 1838 O O . LEU A 1 231 ? -0.746 -6.086 20.429 1.00 88.31 231 LEU A O 1
ATOM 1842 N N . GLN A 1 232 ? -0.541 -5.971 18.192 1.00 88.44 232 GLN A N 1
ATOM 1843 C CA . GLN A 1 232 ? -1.775 -6.704 17.927 1.00 88.44 232 GLN A CA 1
ATOM 1844 C C . GLN A 1 232 ? -1.723 -8.121 18.501 1.00 88.44 232 GLN A C 1
ATOM 1846 O O . GLN A 1 232 ? -2.681 -8.558 19.134 1.00 88.44 232 GLN A O 1
ATOM 1851 N N . ILE A 1 233 ? -0.579 -8.811 18.416 1.00 90.62 233 ILE A N 1
ATOM 1852 C CA . ILE A 1 233 ? -0.390 -10.121 19.059 1.00 90.62 233 ILE A CA 1
ATOM 1853 C C . ILE A 1 233 ? -0.561 -10.013 20.579 1.00 90.62 233 ILE A C 1
ATOM 1855 O O . ILE A 1 233 ? -1.186 -10.873 21.206 1.00 90.62 233 ILE A O 1
ATOM 1859 N N . LYS A 1 234 ? -0.012 -8.963 21.198 1.00 88.50 234 LYS A N 1
ATOM 1860 C CA . LYS A 1 234 ? -0.157 -8.734 22.640 1.00 88.50 234 LYS A CA 1
ATOM 1861 C C . LYS A 1 234 ? -1.614 -8.466 23.026 1.00 88.50 234 LYS A C 1
ATOM 1863 O O . LYS A 1 234 ? -2.071 -9.009 24.031 1.00 88.50 234 LYS A O 1
ATOM 1868 N N . ILE A 1 235 ? -2.339 -7.687 22.226 1.00 83.31 235 ILE A N 1
ATOM 1869 C CA . ILE A 1 235 ? -3.765 -7.405 22.430 1.00 83.31 235 ILE A CA 1
ATOM 1870 C C . ILE A 1 235 ? -4.586 -8.678 22.271 1.00 83.31 235 ILE A C 1
ATOM 1872 O O . ILE A 1 235 ? -5.382 -8.986 23.147 1.00 83.31 235 ILE A O 1
ATOM 1876 N N . TYR A 1 236 ? -4.342 -9.465 21.226 1.00 85.75 236 TYR A N 1
ATOM 1877 C CA . TYR A 1 236 ? -5.036 -10.727 20.983 1.00 85.75 236 TYR A CA 1
ATOM 1878 C C . TYR A 1 236 ? -4.864 -11.728 22.129 1.00 85.75 236 TYR A C 1
ATOM 1880 O O . TYR A 1 236 ? -5.817 -12.385 22.537 1.00 85.75 236 TYR A O 1
ATOM 1888 N N . ARG A 1 237 ? -3.670 -11.799 22.733 1.00 89.38 237 ARG A N 1
ATOM 1889 C CA . ARG A 1 237 ? -3.447 -12.626 23.934 1.00 89.38 237 ARG A CA 1
ATOM 1890 C C . ARG A 1 237 ? -4.314 -12.204 25.121 1.00 89.38 237 ARG A C 1
ATOM 1892 O O . ARG A 1 237 ? -4.655 -13.052 25.938 1.00 89.38 237 ARG A O 1
ATOM 1899 N N . ALA A 1 238 ? -4.643 -10.918 25.231 1.00 86.62 238 ALA A N 1
ATOM 1900 C CA . ALA A 1 238 ? -5.541 -10.401 26.259 1.00 86.62 238 ALA A CA 1
ATOM 1901 C C . ALA A 1 238 ? -7.024 -10.463 25.842 1.00 86.62 238 ALA A C 1
ATOM 1903 O O . ALA A 1 238 ? -7.892 -10.601 26.699 1.00 86.62 238 ALA A O 1
ATOM 1904 N N . ARG A 1 239 ? -7.314 -10.354 24.539 1.00 85.69 239 ARG A N 1
ATOM 1905 C CA . ARG A 1 239 ? -8.650 -10.307 23.928 1.00 85.69 239 ARG A CA 1
ATOM 1906 C C . ARG A 1 239 ? -8.675 -11.170 22.653 1.00 85.69 239 ARG A C 1
ATOM 1908 O O . ARG A 1 239 ? -8.491 -10.634 21.560 1.00 85.69 239 ARG A O 1
ATOM 1915 N N . PRO A 1 240 ? -8.925 -12.488 22.771 1.00 84.50 240 PRO A N 1
ATOM 1916 C CA . PRO A 1 240 ? -8.847 -13.424 21.641 1.00 84.50 240 PRO A CA 1
ATOM 1917 C C . PRO A 1 240 ? -9.861 -13.190 20.512 1.00 84.50 240 PRO A C 1
ATOM 1919 O O . PRO A 1 240 ? -9.770 -13.825 19.470 1.00 84.50 240 PRO A O 1
ATOM 1922 N N . GLU A 1 241 ? -10.842 -12.308 20.706 1.00 78.44 241 GLU A N 1
ATOM 1923 C CA . GLU A 1 241 ? -11.834 -11.964 19.680 1.00 78.44 241 GLU A CA 1
ATOM 1924 C C . GLU A 1 241 ? -11.378 -10.822 18.753 1.00 78.44 241 GLU A C 1
ATOM 1926 O O . GLU A 1 241 ? -12.051 -10.542 17.765 1.00 78.44 241 GLU A O 1
ATOM 1931 N N . SER A 1 242 ? -10.235 -10.178 19.035 1.00 78.06 242 SER A N 1
ATOM 1932 C CA . SER A 1 242 ? -9.708 -9.083 18.211 1.00 78.06 242 SER A CA 1
ATOM 1933 C C . SER A 1 242 ? -9.272 -9.564 16.822 1.00 78.06 242 SER A C 1
ATOM 1935 O O . SER A 1 242 ? -8.439 -10.463 16.700 1.00 78.06 242 SER A O 1
ATOM 1937 N N . SER A 1 243 ? -9.787 -8.904 15.785 1.00 79.69 243 SER A N 1
ATOM 1938 C CA . SER A 1 243 ? -9.415 -9.050 14.368 1.00 79.69 243 SER A CA 1
ATOM 1939 C C . SER A 1 243 ? -8.046 -8.448 14.029 1.00 79.69 243 SER A C 1
ATOM 1941 O O . SER A 1 243 ? -7.466 -8.753 12.987 1.00 79.69 243 SER A O 1
ATOM 1943 N N . GLY A 1 244 ? -7.496 -7.611 14.914 1.00 86.50 244 GLY A N 1
ATOM 1944 C CA . GLY A 1 244 ? -6.336 -6.778 14.603 1.00 86.50 244 GLY A CA 1
ATOM 1945 C C . GLY A 1 244 ? -5.057 -7.551 14.271 1.00 86.50 244 GLY A C 1
ATOM 1946 O O . GLY A 1 244 ? -4.214 -7.035 13.542 1.00 86.50 244 GLY A O 1
ATOM 1947 N N . VAL A 1 245 ? -4.903 -8.795 14.743 1.00 90.62 245 VAL A N 1
ATOM 1948 C CA . VAL A 1 245 ? -3.748 -9.640 14.373 1.00 90.62 245 VAL A CA 1
ATOM 1949 C C . VAL A 1 245 ? -3.804 -10.058 12.914 1.00 90.62 245 VAL A C 1
ATOM 1951 O O . VAL A 1 245 ? -2.772 -10.016 12.251 1.00 90.62 245 VAL A O 1
ATOM 1954 N N . ASP A 1 246 ? -4.982 -10.434 12.415 1.00 92.44 246 ASP A N 1
ATOM 1955 C CA . ASP A 1 246 ? -5.151 -10.868 11.027 1.00 92.44 246 ASP A CA 1
ATOM 1956 C C . ASP A 1 246 ? -4.818 -9.708 10.077 1.00 92.44 246 ASP A C 1
ATOM 1958 O O . ASP A 1 246 ? -4.065 -9.873 9.117 1.00 92.44 246 ASP A O 1
ATOM 1962 N N . TYR A 1 247 ? -5.310 -8.511 10.410 1.00 92.25 247 TYR A N 1
ATOM 1963 C CA . TYR A 1 247 ? -5.034 -7.274 9.684 1.00 92.25 247 TYR A CA 1
ATOM 1964 C C . TYR A 1 247 ? -3.548 -6.880 9.734 1.00 92.25 247 TYR A C 1
ATOM 1966 O O . TYR A 1 247 ? -2.925 -6.641 8.700 1.00 92.25 247 TYR A O 1
ATOM 1974 N N . ALA A 1 248 ? -2.937 -6.868 10.923 1.00 93.44 248 ALA A N 1
ATOM 1975 C CA . ALA A 1 248 ? -1.527 -6.512 11.075 1.00 93.44 248 ALA A CA 1
ATOM 1976 C C . ALA A 1 248 ? -0.577 -7.511 10.412 1.00 93.44 248 ALA A C 1
ATOM 1978 O O . ALA A 1 248 ? 0.459 -7.110 9.884 1.00 93.44 248 ALA A O 1
ATOM 1979 N N . LEU A 1 249 ? -0.915 -8.803 10.428 1.00 96.00 249 LEU A N 1
ATOM 1980 C CA . LEU A 1 249 ? -0.129 -9.835 9.761 1.00 96.00 249 LEU A CA 1
ATOM 1981 C C . LEU A 1 249 ? -0.184 -9.671 8.240 1.00 96.00 249 LEU A C 1
ATOM 1983 O O . LEU A 1 249 ? 0.853 -9.795 7.588 1.00 96.00 249 LEU A O 1
ATOM 1987 N N . ALA A 1 250 ? -1.359 -9.343 7.695 1.00 96.56 250 ALA A N 1
ATOM 1988 C CA . ALA A 1 250 ? -1.520 -9.053 6.276 1.00 96.56 250 ALA A CA 1
ATOM 1989 C C . ALA A 1 250 ? -0.668 -7.850 5.852 1.00 96.56 250 ALA A C 1
ATOM 1991 O O . ALA A 1 250 ? 0.095 -7.965 4.897 1.00 96.56 250 ALA A O 1
ATOM 1992 N N . LEU A 1 251 ? -0.719 -6.740 6.601 1.00 95.75 251 LEU A N 1
ATOM 1993 C CA . LEU A 1 251 ? 0.115 -5.565 6.330 1.00 95.75 251 LEU A CA 1
ATOM 1994 C C . LEU A 1 251 ? 1.608 -5.870 6.461 1.00 95.75 251 LEU A C 1
ATOM 1996 O O . LEU A 1 251 ? 2.382 -5.486 5.592 1.00 95.75 251 LEU A O 1
ATOM 2000 N N . PHE A 1 252 ? 2.013 -6.590 7.510 1.00 97.25 252 PHE A N 1
ATOM 2001 C CA . PHE A 1 252 ? 3.406 -6.983 7.707 1.00 97.25 252 PHE A CA 1
ATOM 2002 C C . PHE A 1 252 ? 3.931 -7.789 6.517 1.00 97.25 252 PHE A C 1
ATOM 2004 O O . PHE A 1 252 ? 4.963 -7.449 5.942 1.00 97.25 252 PHE A O 1
ATOM 2011 N N . ALA A 1 253 ? 3.214 -8.841 6.124 1.00 98.06 253 ALA A N 1
ATOM 2012 C CA . ALA A 1 253 ? 3.620 -9.681 5.008 1.00 98.06 253 ALA A CA 1
ATOM 2013 C C . ALA A 1 253 ? 3.593 -8.926 3.678 1.00 98.06 253 ALA A C 1
ATOM 2015 O O . ALA A 1 253 ? 4.517 -9.079 2.884 1.00 98.06 253 ALA A O 1
ATOM 2016 N N . TRP A 1 254 ? 2.582 -8.079 3.466 1.00 97.88 254 TRP A N 1
ATOM 2017 C CA . TRP A 1 254 ? 2.508 -7.193 2.311 1.00 97.88 254 TRP A CA 1
ATOM 2018 C C . TRP A 1 254 ? 3.749 -6.298 2.208 1.00 97.88 254 TRP A C 1
ATOM 2020 O O . TRP A 1 254 ? 4.429 -6.306 1.188 1.00 97.88 254 TRP A O 1
ATOM 2030 N N . SER A 1 255 ? 4.131 -5.643 3.306 1.00 97.56 255 SER A N 1
ATOM 2031 C CA . SER A 1 255 ? 5.314 -4.779 3.359 1.00 97.56 255 SER A CA 1
ATOM 2032 C C . SER A 1 255 ? 6.615 -5.524 3.054 1.00 97.56 255 SER A C 1
ATOM 2034 O O . SER A 1 255 ? 7.431 -5.041 2.274 1.00 97.56 255 SER A O 1
ATOM 2036 N N . ILE A 1 256 ? 6.815 -6.714 3.635 1.00 98.06 256 ILE A N 1
ATOM 2037 C CA . ILE A 1 256 ? 7.989 -7.546 3.322 1.00 98.06 256 ILE A CA 1
ATOM 2038 C C . ILE A 1 256 ? 7.977 -7.973 1.852 1.00 98.06 256 ILE A C 1
ATOM 2040 O O . ILE A 1 256 ? 9.017 -7.934 1.199 1.00 98.06 256 ILE A O 1
ATOM 2044 N N . GLY A 1 257 ? 6.811 -8.352 1.328 1.00 97.69 257 GLY A N 1
ATOM 2045 C CA . GLY A 1 257 ? 6.637 -8.713 -0.073 1.00 97.69 257 GLY A CA 1
ATOM 2046 C C . GLY A 1 257 ? 7.019 -7.581 -1.024 1.00 97.69 257 GLY A C 1
ATOM 2047 O O . GLY A 1 257 ? 7.816 -7.813 -1.932 1.00 97.69 257 GLY A O 1
ATOM 2048 N N . CYS A 1 258 ? 6.513 -6.365 -0.817 1.00 97.25 258 CYS A N 1
ATOM 2049 C CA . CYS A 1 258 ? 6.824 -5.216 -1.675 1.00 97.25 258 CYS A CA 1
ATOM 2050 C C . CYS A 1 258 ? 8.318 -4.871 -1.656 1.00 97.25 258 CYS A C 1
ATOM 2052 O O . CYS A 1 258 ? 8.927 -4.762 -2.715 1.00 97.25 258 CYS A O 1
ATOM 2054 N N . ILE A 1 259 ? 8.946 -4.844 -0.475 1.00 97.12 259 ILE A N 1
ATOM 2055 C CA . ILE A 1 259 ? 10.391 -4.587 -0.358 1.00 97.12 259 ILE A CA 1
ATOM 2056 C C . ILE A 1 259 ? 11.205 -5.667 -1.086 1.00 97.12 259 ILE A C 1
ATOM 2058 O O . ILE A 1 259 ? 12.214 -5.366 -1.718 1.00 97.12 259 ILE A O 1
ATOM 2062 N N . PHE A 1 260 ? 10.786 -6.936 -1.021 1.00 96.06 260 PHE A N 1
ATOM 2063 C CA . PHE A 1 260 ? 11.445 -8.016 -1.764 1.00 96.06 260 PHE A CA 1
ATOM 2064 C C . PHE A 1 260 ? 11.273 -7.856 -3.272 1.00 96.06 260 PHE A C 1
ATOM 2066 O O . PHE A 1 260 ? 12.240 -8.020 -4.012 1.00 96.06 260 PHE A O 1
ATOM 2073 N N . TRP A 1 261 ? 10.062 -7.532 -3.721 1.00 96.00 261 TRP A N 1
ATOM 2074 C CA . TRP A 1 261 ? 9.780 -7.278 -5.129 1.00 96.00 261 TRP A CA 1
ATOM 2075 C C . TRP A 1 261 ? 10.694 -6.169 -5.668 1.00 96.00 261 TRP A C 1
ATOM 2077 O O . TRP A 1 261 ? 11.456 -6.408 -6.603 1.00 96.00 261 TRP A O 1
ATOM 2087 N N . GLU A 1 262 ? 10.705 -5.003 -5.035 1.00 95.56 262 GLU A N 1
ATOM 2088 C CA . GLU A 1 262 ? 11.513 -3.864 -5.481 1.00 95.56 262 GLU A CA 1
ATOM 2089 C C . GLU A 1 262 ? 13.017 -4.129 -5.357 1.00 95.56 262 GLU A C 1
ATOM 2091 O O . GLU A 1 262 ? 13.798 -3.705 -6.208 1.00 95.56 262 GLU A O 1
ATOM 2096 N N . PHE A 1 263 ? 13.446 -4.884 -4.338 1.00 96.38 263 PHE A N 1
ATOM 2097 C CA . PHE A 1 263 ? 14.827 -5.356 -4.250 1.00 96.38 263 PHE A CA 1
ATOM 2098 C C . PHE A 1 263 ? 15.216 -6.147 -5.505 1.00 96.38 263 PHE A C 1
ATOM 2100 O O . PHE A 1 263 ? 16.291 -5.932 -6.068 1.00 96.38 263 PHE A O 1
ATOM 2107 N N . GLY A 1 264 ? 14.340 -7.045 -5.960 1.00 95.69 264 GLY A N 1
ATOM 2108 C CA . GLY A 1 264 ? 14.531 -7.765 -7.211 1.00 95.69 264 GLY A CA 1
ATOM 2109 C C . GLY A 1 264 ? 14.649 -6.827 -8.401 1.00 95.69 264 GLY A C 1
ATOM 2110 O O . GLY A 1 264 ? 15.590 -6.962 -9.185 1.00 95.69 264 GLY A O 1
ATOM 2111 N N . ASP A 1 265 ? 13.756 -5.845 -8.497 1.00 92.81 265 ASP A N 1
ATOM 2112 C CA . ASP A 1 265 ? 13.759 -4.883 -9.599 1.00 92.81 265 ASP A CA 1
ATOM 2113 C C . ASP A 1 265 ? 15.019 -3.991 -9.602 1.00 92.81 265 ASP A C 1
ATOM 2115 O O . ASP A 1 265 ? 15.475 -3.571 -10.662 1.00 92.81 265 ASP A O 1
ATOM 2119 N N . PHE A 1 266 ? 15.652 -3.741 -8.451 1.00 93.06 266 PHE A N 1
ATOM 2120 C CA . PHE A 1 266 ? 16.890 -2.952 -8.376 1.00 93.06 266 PHE A CA 1
ATOM 2121 C C . PHE A 1 266 ? 18.179 -3.752 -8.551 1.00 93.06 266 PHE A C 1
ATOM 2123 O O . PHE A 1 266 ? 19.184 -3.198 -9.009 1.00 93.06 266 PHE A O 1
ATOM 2130 N N . TYR A 1 267 ? 18.201 -5.014 -8.119 1.00 94.56 267 TYR A N 1
ATOM 2131 C CA . TYR A 1 267 ? 19.447 -5.775 -7.960 1.00 94.56 267 TYR A CA 1
ATOM 2132 C C . TYR A 1 267 ? 19.495 -7.083 -8.754 1.00 94.56 267 TYR A C 1
ATOM 2134 O O . TYR A 1 267 ? 20.571 -7.664 -8.886 1.00 94.56 267 TYR A O 1
ATOM 2142 N N . ALA A 1 268 ? 18.367 -7.542 -9.294 1.00 94.44 268 ALA A N 1
ATOM 2143 C CA . ALA A 1 268 ? 18.253 -8.788 -10.046 1.00 94.44 268 ALA A CA 1
ATOM 2144 C C . ALA A 1 268 ? 17.316 -8.633 -11.257 1.00 94.44 268 ALA A C 1
ATOM 2146 O O . ALA A 1 268 ? 16.527 -9.536 -11.540 1.00 94.44 268 ALA A O 1
ATOM 2147 N N . THR A 1 269 ? 17.412 -7.499 -11.963 1.00 92.06 269 THR A N 1
ATOM 2148 C CA . THR A 1 269 ? 16.543 -7.103 -13.092 1.00 92.06 269 THR A CA 1
ATOM 2149 C C . THR A 1 269 ? 16.317 -8.219 -14.104 1.00 92.06 269 THR A C 1
ATOM 2151 O O . THR A 1 269 ? 15.190 -8.460 -14.520 1.00 92.06 269 THR A O 1
ATOM 2154 N N . ASP A 1 270 ? 17.376 -8.953 -14.446 1.00 95.06 270 ASP A N 1
ATOM 2155 C CA . ASP A 1 270 ? 17.357 -9.982 -15.493 1.00 95.06 270 ASP A CA 1
ATOM 2156 C C . ASP A 1 270 ? 16.558 -11.239 -15.099 1.00 95.06 270 ASP A C 1
ATOM 2158 O O . ASP A 1 270 ? 16.357 -12.134 -15.918 1.00 95.06 270 ASP A O 1
ATOM 2162 N N . HIS A 1 271 ? 16.131 -11.338 -13.836 1.00 94.12 271 HIS A N 1
ATOM 2163 C CA . HIS A 1 271 ? 15.409 -12.482 -13.277 1.00 94.12 271 HIS A CA 1
ATOM 2164 C C . HIS A 1 271 ? 13.988 -12.131 -12.808 1.00 94.12 271 HIS A C 1
ATOM 2166 O O . HIS A 1 271 ? 13.335 -12.984 -12.209 1.00 94.12 271 HIS A O 1
ATOM 2172 N N . GLN A 1 272 ? 13.519 -10.897 -13.033 1.00 94.31 272 GLN A N 1
ATOM 2173 C CA . GLN A 1 272 ? 12.223 -10.420 -12.529 1.00 94.31 272 GLN A CA 1
ATOM 2174 C C . GLN A 1 272 ? 11.067 -10.579 -13.525 1.00 94.31 272 GLN A C 1
ATOM 2176 O O . GLN A 1 272 ? 9.985 -10.048 -13.298 1.00 94.31 272 GLN A O 1
ATOM 2181 N N . ASP A 1 273 ? 11.240 -11.328 -14.614 1.00 92.56 273 ASP A N 1
ATOM 2182 C CA . ASP A 1 273 ? 10.111 -11.607 -15.503 1.00 92.56 273 ASP A CA 1
ATOM 2183 C C . ASP A 1 273 ? 8.971 -12.308 -14.727 1.00 92.56 273 ASP A C 1
ATOM 2185 O O . ASP A 1 273 ? 9.232 -13.180 -13.884 1.00 92.56 273 ASP A O 1
ATOM 2189 N N . PRO A 1 274 ? 7.696 -11.972 -15.003 1.00 89.75 274 PRO A N 1
ATOM 2190 C CA . PRO A 1 274 ? 6.559 -12.633 -14.377 1.00 89.75 274 PRO A CA 1
ATOM 2191 C C . PRO A 1 274 ? 6.532 -14.123 -14.745 1.00 89.75 274 PRO A C 1
ATOM 2193 O O . PRO A 1 274 ? 6.629 -14.519 -15.911 1.00 89.75 274 PRO A O 1
ATOM 2196 N N . GLU A 1 275 ? 6.362 -14.978 -13.737 1.00 92.19 275 GLU A N 1
ATOM 2197 C CA . GLU A 1 275 ? 6.408 -16.432 -13.884 1.00 92.19 275 GLU A CA 1
ATOM 2198 C C . GLU A 1 275 ? 5.122 -17.102 -13.374 1.00 92.19 275 GLU A C 1
ATOM 2200 O O . GLU A 1 275 ? 4.430 -16.571 -12.509 1.00 92.19 275 GLU A O 1
ATOM 2205 N N . PRO A 1 276 ? 4.763 -18.306 -13.863 1.00 93.12 276 PRO A N 1
ATOM 2206 C CA . PRO A 1 276 ? 3.608 -19.028 -13.340 1.00 93.12 276 PRO A CA 1
ATOM 2207 C C . PRO A 1 276 ? 3.733 -19.300 -11.829 1.00 93.12 276 PRO A C 1
ATOM 2209 O O . PRO A 1 276 ? 4.504 -20.161 -11.412 1.00 93.12 276 PRO A O 1
ATOM 2212 N N . VAL A 1 277 ? 2.902 -18.641 -11.015 1.00 92.62 277 VAL A N 1
ATOM 2213 C CA . VAL A 1 277 ? 2.977 -18.674 -9.537 1.00 92.62 277 VAL A CA 1
ATOM 2214 C C . VAL A 1 277 ? 2.891 -20.073 -8.909 1.00 92.62 277 VAL A C 1
ATOM 2216 O O . VAL A 1 277 ? 3.445 -20.310 -7.841 1.00 92.62 277 VAL A O 1
ATOM 2219 N N . PHE A 1 278 ? 2.241 -21.037 -9.571 1.00 93.94 278 PHE A N 1
ATOM 2220 C CA . PHE A 1 278 ? 2.113 -22.424 -9.088 1.00 93.94 278 PHE A CA 1
ATOM 2221 C C . PHE A 1 278 ? 3.218 -23.365 -9.586 1.00 93.94 278 PHE A C 1
ATOM 2223 O O . PHE A 1 278 ? 3.105 -24.587 -9.460 1.00 93.94 278 PHE A O 1
ATOM 2230 N N . ARG A 1 279 ? 4.276 -22.824 -10.190 1.00 94.75 279 ARG A N 1
ATOM 2231 C CA . ARG A 1 279 ? 5.491 -23.561 -10.540 1.00 94.75 279 ARG A CA 1
ATOM 2232 C C . ARG A 1 279 ? 6.670 -22.911 -9.821 1.00 94.75 279 ARG A C 1
ATOM 2234 O O . ARG A 1 279 ? 6.639 -21.697 -9.646 1.00 94.75 279 ARG A O 1
ATOM 2241 N N . PRO A 1 280 ? 7.688 -23.685 -9.406 1.00 94.44 280 PRO A N 1
ATOM 2242 C CA . PRO A 1 280 ? 8.925 -23.097 -8.906 1.00 94.44 280 PRO A CA 1
ATOM 2243 C C . PRO A 1 280 ? 9.495 -22.112 -9.934 1.00 94.44 280 PRO A C 1
ATOM 2245 O O . PRO A 1 280 ? 9.417 -22.418 -11.132 1.00 94.44 280 PRO A O 1
ATOM 2248 N N . PRO A 1 281 ? 10.058 -20.974 -9.492 1.00 96.00 281 PRO A N 1
ATOM 2249 C CA . PRO A 1 281 ? 10.614 -20.003 -10.413 1.00 96.00 281 PRO A CA 1
ATOM 2250 C C . PRO A 1 281 ? 11.841 -20.589 -11.121 1.00 96.00 281 PRO A C 1
ATOM 2252 O O . PRO A 1 281 ? 12.564 -21.420 -10.559 1.00 96.00 281 PRO A O 1
ATOM 2255 N N . ARG A 1 282 ? 12.093 -20.164 -12.360 1.00 95.88 282 ARG A N 1
ATOM 2256 C CA . ARG A 1 282 ? 13.276 -20.571 -13.138 1.00 95.88 282 ARG A CA 1
ATOM 2257 C C . ARG A 1 282 ? 14.560 -20.126 -12.454 1.00 95.88 282 ARG A C 1
ATOM 2259 O O . ARG A 1 282 ? 15.547 -20.860 -12.467 1.00 95.88 282 ARG A O 1
ATOM 2266 N N . HIS A 1 283 ? 14.518 -18.942 -11.852 1.00 95.81 283 HIS A N 1
ATOM 2267 C CA . HIS A 1 283 ? 15.614 -18.345 -11.108 1.00 95.81 283 HIS A CA 1
ATOM 2268 C C . HIS A 1 283 ? 15.212 -18.214 -9.642 1.00 95.81 283 HIS A C 1
ATOM 2270 O O . HIS A 1 283 ? 14.162 -17.664 -9.320 1.00 95.81 283 HIS A O 1
ATOM 2276 N N . VAL A 1 284 ? 16.062 -18.700 -8.736 1.00 95.25 284 VAL A N 1
ATOM 2277 C CA . VAL A 1 284 ? 15.825 -18.572 -7.286 1.00 95.25 284 VAL A CA 1
ATOM 2278 C C . VAL A 1 284 ? 15.781 -17.112 -6.828 1.00 95.25 284 VAL A C 1
ATOM 2280 O O . VAL A 1 284 ? 15.147 -16.822 -5.818 1.00 95.25 284 VAL A O 1
ATOM 2283 N N . ASP A 1 285 ? 16.380 -16.216 -7.613 1.00 95.56 285 ASP A N 1
ATOM 2284 C CA . ASP A 1 285 ? 16.422 -14.770 -7.395 1.00 95.56 285 ASP A CA 1
ATOM 2285 C C . ASP A 1 285 ? 15.249 -14.028 -8.072 1.00 95.56 285 ASP A C 1
ATOM 2287 O O . ASP A 1 285 ? 15.286 -12.806 -8.199 1.00 95.56 285 ASP A O 1
ATOM 2291 N N . ASN A 1 286 ? 14.208 -14.732 -8.540 1.00 96.44 286 ASN A N 1
ATOM 2292 C CA . ASN A 1 286 ? 12.961 -14.094 -8.974 1.00 96.44 286 ASN A CA 1
ATOM 2293 C C . ASN A 1 286 ? 12.177 -13.647 -7.729 1.00 96.44 286 ASN A C 1
ATOM 2295 O O . ASN A 1 286 ? 11.377 -14.395 -7.155 1.00 96.44 286 ASN A O 1
ATOM 2299 N N . PHE A 1 287 ? 12.458 -12.433 -7.260 1.00 97.06 287 PHE A N 1
ATOM 2300 C CA . PHE A 1 287 ? 11.885 -11.904 -6.031 1.00 97.06 287 PHE A CA 1
ATOM 2301 C C . PHE A 1 287 ? 10.419 -11.506 -6.189 1.00 97.06 287 PHE A C 1
ATOM 2303 O O . PHE A 1 287 ? 9.697 -11.532 -5.195 1.00 97.06 287 PHE A O 1
ATOM 2310 N N . ARG A 1 288 ? 9.934 -11.240 -7.408 1.00 95.12 288 ARG A N 1
ATOM 2311 C CA . ARG A 1 288 ? 8.493 -11.087 -7.685 1.00 95.12 288 ARG A CA 1
ATOM 2312 C C . ARG A 1 288 ? 7.704 -12.346 -7.354 1.00 95.12 288 ARG A C 1
ATOM 2314 O O . ARG A 1 288 ? 6.652 -12.263 -6.719 1.00 95.12 288 ARG A O 1
ATOM 2321 N N . TRP A 1 289 ? 8.222 -13.520 -7.720 1.00 96.38 289 TRP A N 1
ATOM 2322 C CA . TRP A 1 289 ? 7.595 -14.799 -7.372 1.00 96.38 289 TRP A CA 1
ATOM 2323 C C . TRP A 1 289 ? 7.537 -15.010 -5.853 1.00 96.38 289 TRP A C 1
ATOM 2325 O O . TRP A 1 289 ? 6.498 -15.391 -5.309 1.00 96.38 289 TRP A O 1
ATOM 2335 N N . TRP A 1 290 ? 8.638 -14.732 -5.147 1.00 96.44 290 TRP A N 1
ATOM 2336 C CA . TRP A 1 290 ? 8.682 -14.839 -3.685 1.00 96.44 290 TRP A CA 1
ATOM 2337 C C . TRP A 1 290 ? 7.768 -13.827 -3.001 1.00 96.44 290 TRP A C 1
ATOM 2339 O O . TRP A 1 290 ? 7.039 -14.196 -2.081 1.00 96.44 290 TRP A O 1
ATOM 2349 N N . SER A 1 291 ? 7.778 -12.581 -3.476 1.00 96.69 291 SER A N 1
ATOM 2350 C CA . SER A 1 291 ? 6.905 -11.506 -3.016 1.00 96.69 291 SER A CA 1
ATOM 2351 C C . SER A 1 291 ? 5.446 -11.941 -3.065 1.00 96.69 291 SER A C 1
ATOM 2353 O O . SER A 1 291 ? 4.798 -11.983 -2.021 1.00 96.69 291 SER A O 1
ATOM 2355 N N . PHE A 1 292 ? 4.966 -12.412 -4.222 1.00 96.88 292 PHE A N 1
ATOM 2356 C CA . PHE A 1 292 ? 3.597 -12.906 -4.380 1.00 96.88 292 PHE A CA 1
ATOM 2357 C C . PHE A 1 292 ? 3.198 -13.896 -3.273 1.00 96.88 292 PHE A C 1
ATOM 2359 O O . PHE A 1 292 ? 2.160 -13.734 -2.629 1.00 96.88 292 PHE A O 1
ATOM 2366 N N . TRP A 1 293 ? 4.030 -14.904 -3.000 1.00 97.25 293 TRP A N 1
ATOM 2367 C CA . TRP A 1 293 ? 3.714 -15.917 -1.990 1.00 97.25 293 TRP A CA 1
ATOM 2368 C C . TRP A 1 293 ? 3.802 -15.409 -0.554 1.00 97.25 293 TRP A C 1
ATOM 2370 O O . TRP A 1 293 ? 2.964 -15.796 0.263 1.00 97.25 293 TRP A O 1
ATOM 2380 N N . ILE A 1 294 ? 4.769 -14.543 -0.240 1.00 97.69 294 ILE A N 1
ATOM 2381 C CA . ILE A 1 294 ? 4.860 -13.891 1.073 1.00 97.69 294 ILE A CA 1
ATOM 2382 C C . ILE A 1 294 ? 3.556 -13.134 1.350 1.00 97.69 294 ILE A C 1
ATOM 2384 O O . ILE A 1 294 ? 2.935 -13.342 2.396 1.00 97.69 294 ILE A O 1
ATOM 2388 N N . ILE A 1 295 ? 3.106 -12.331 0.382 1.00 97.75 295 ILE A N 1
ATOM 2389 C CA . ILE A 1 295 ? 1.892 -11.522 0.493 1.00 97.75 295 ILE A CA 1
ATOM 2390 C C . ILE A 1 295 ? 0.655 -12.419 0.636 1.00 97.75 295 ILE A C 1
ATOM 2392 O O . ILE A 1 295 ? -0.115 -12.264 1.584 1.00 97.75 295 ILE A O 1
ATOM 2396 N N . VAL A 1 296 ? 0.470 -13.397 -0.260 1.00 97.00 296 VAL A N 1
ATOM 2397 C CA . VAL A 1 296 ? -0.707 -14.286 -0.256 1.00 97.00 296 VAL A CA 1
ATOM 2398 C C . VAL A 1 296 ? -0.825 -15.074 1.048 1.00 97.00 296 VAL A C 1
ATOM 2400 O O . VAL A 1 296 ? -1.916 -15.162 1.614 1.00 97.00 296 VAL A O 1
ATOM 2403 N N . ILE A 1 297 ? 0.278 -15.641 1.546 1.00 97.69 297 ILE A N 1
ATOM 2404 C CA . ILE A 1 297 ? 0.266 -16.429 2.785 1.00 97.69 297 ILE A CA 1
ATOM 2405 C C . ILE A 1 297 ? -0.073 -15.539 3.982 1.00 97.69 297 ILE A C 1
ATOM 2407 O O . ILE A 1 297 ? -0.891 -15.928 4.817 1.00 97.69 297 ILE A O 1
ATOM 2411 N N . GLY A 1 298 ? 0.521 -14.347 4.065 1.00 96.75 298 GLY A N 1
ATOM 2412 C CA . GLY A 1 298 ? 0.264 -13.431 5.173 1.00 96.75 298 GLY A CA 1
ATOM 2413 C C . GLY A 1 298 ? -1.119 -12.785 5.146 1.00 96.75 298 GLY A C 1
ATOM 2414 O O . GLY A 1 298 ? -1.679 -12.521 6.206 1.00 96.75 298 GLY A O 1
ATOM 2415 N N . ALA A 1 299 ? -1.705 -12.584 3.964 1.00 96.50 299 ALA A N 1
ATOM 2416 C CA . ALA A 1 299 ? -3.049 -12.028 3.807 1.00 96.50 299 ALA A CA 1
ATOM 2417 C C . ALA A 1 299 ? -4.173 -13.066 3.975 1.00 96.50 299 ALA A C 1
ATOM 2419 O O . ALA A 1 299 ? -5.337 -12.698 4.147 1.00 96.50 299 ALA A O 1
ATOM 2420 N N . LEU A 1 300 ? -3.858 -14.367 3.950 1.00 96.62 300 LEU A N 1
ATOM 2421 C CA . LEU A 1 300 ? -4.856 -15.435 4.044 1.00 96.62 300 LEU A CA 1
ATOM 2422 C C . LEU A 1 300 ? -5.738 -15.353 5.311 1.00 96.62 300 LEU A C 1
ATOM 2424 O O . LEU A 1 300 ? -6.955 -15.500 5.170 1.00 96.62 300 LEU A O 1
ATOM 2428 N N . PRO A 1 301 ? -5.209 -15.096 6.527 1.00 95.50 301 PRO A N 1
ATOM 2429 C CA . PRO A 1 301 ? -6.041 -14.942 7.723 1.00 95.50 301 PRO A CA 1
ATOM 2430 C C . PRO A 1 301 ? -7.054 -13.799 7.598 1.00 95.50 301 PRO A C 1
ATOM 2432 O O . PRO A 1 301 ? -8.238 -13.997 7.875 1.00 95.50 301 PRO A O 1
ATOM 2435 N N . LEU A 1 302 ? -6.623 -12.646 7.074 1.00 94.69 302 LEU A N 1
ATOM 2436 C CA . LEU A 1 302 ? -7.493 -11.501 6.804 1.00 94.69 302 LEU A CA 1
ATOM 2437 C C . LEU A 1 302 ? -8.587 -11.851 5.782 1.00 94.69 302 LEU A C 1
ATOM 2439 O O . LEU A 1 302 ? -9.762 -11.552 5.996 1.00 94.69 302 LEU A O 1
ATOM 2443 N N . ALA A 1 303 ? -8.238 -12.554 4.703 1.00 95.12 303 ALA A N 1
ATOM 2444 C CA . ALA A 1 303 ? -9.211 -12.998 3.706 1.00 95.12 303 ALA A CA 1
ATOM 2445 C C . ALA A 1 303 ? -10.274 -13.933 4.313 1.00 95.12 303 ALA A C 1
ATOM 2447 O O . ALA A 1 303 ? -11.475 -13.757 4.081 1.00 95.12 303 ALA A O 1
ATOM 2448 N N . VAL A 1 304 ? -9.854 -14.903 5.135 1.00 94.81 304 VAL A N 1
ATOM 2449 C CA . VAL A 1 304 ? -10.764 -15.807 5.860 1.00 94.81 304 VAL A CA 1
ATOM 2450 C C . VAL A 1 304 ? -11.675 -15.018 6.800 1.00 94.81 304 VAL A C 1
ATOM 2452 O O . VAL A 1 304 ? -12.884 -15.277 6.853 1.00 94.81 304 VAL A O 1
ATOM 2455 N N . TRP A 1 305 ? -11.123 -14.027 7.502 1.00 93.12 305 TRP A N 1
ATOM 2456 C CA . TRP A 1 305 ? -11.881 -13.136 8.371 1.00 93.12 305 TRP A CA 1
ATOM 2457 C C . TRP A 1 305 ? -12.966 -12.372 7.596 1.00 93.12 305 TRP A C 1
ATOM 2459 O O . TRP A 1 305 ? -14.136 -12.413 7.998 1.00 93.12 305 TRP A O 1
ATOM 2469 N N . CYS A 1 306 ? -12.622 -11.763 6.456 1.00 92.62 306 CYS A N 1
ATOM 2470 C CA . CYS A 1 306 ? -13.552 -11.008 5.608 1.00 92.62 306 CYS A CA 1
ATOM 2471 C C . CYS A 1 306 ? -14.700 -11.885 5.088 1.00 92.62 306 CYS A C 1
ATOM 2473 O O . CYS A 1 306 ? -15.873 -11.492 5.138 1.00 92.62 306 CYS A O 1
ATOM 2475 N N . VAL A 1 307 ? -14.390 -13.106 4.634 1.00 92.50 307 VAL A N 1
ATOM 2476 C CA . VAL A 1 307 ? -15.3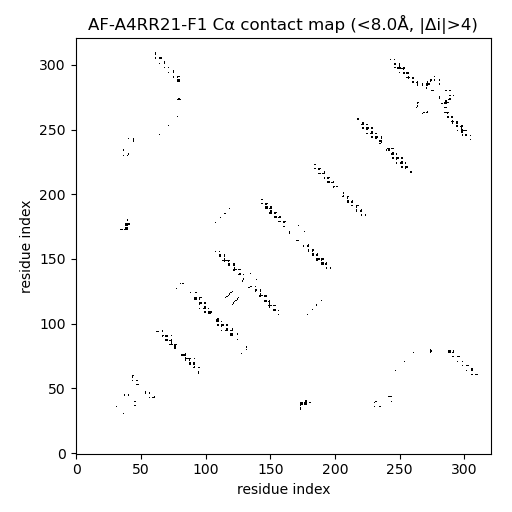96 -14.068 4.154 1.00 92.50 307 VAL A CA 1
ATOM 2477 C C . VAL A 1 307 ? -16.352 -14.458 5.280 1.00 92.50 307 VAL A C 1
ATOM 2479 O O . VAL A 1 307 ? -17.571 -14.394 5.104 1.00 92.50 307 VAL A O 1
ATOM 2482 N N . ARG A 1 308 ? -15.824 -14.812 6.458 1.00 91.62 308 ARG A N 1
ATOM 2483 C CA . ARG A 1 308 ? -16.638 -15.211 7.616 1.00 91.62 308 ARG A CA 1
ATOM 2484 C C . ARG A 1 308 ? -17.617 -14.108 8.027 1.00 91.62 308 ARG A C 1
ATOM 2486 O O . ARG A 1 308 ? -18.802 -14.383 8.218 1.00 91.62 308 ARG A O 1
ATOM 2493 N N . HIS A 1 309 ? -17.151 -12.865 8.127 1.00 87.62 309 HIS A N 1
ATOM 2494 C CA . HIS A 1 309 ? -17.998 -11.742 8.539 1.00 87.62 309 HIS A CA 1
ATOM 2495 C C . HIS A 1 309 ? -19.049 -11.383 7.490 1.00 87.62 309 HIS A C 1
ATOM 2497 O O . HIS A 1 309 ? -20.202 -11.122 7.835 1.00 87.62 309 HIS A O 1
ATOM 2503 N N . S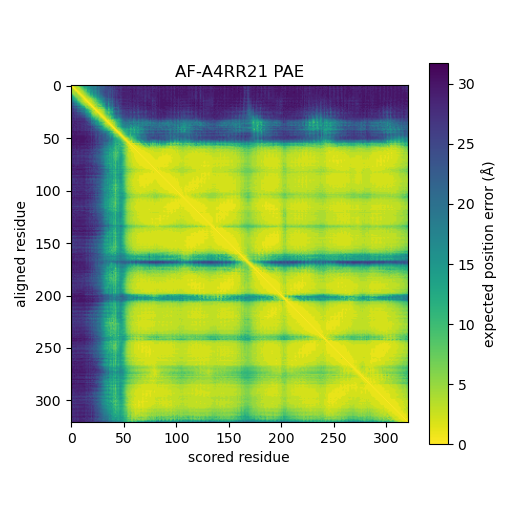ER A 1 310 ? -18.702 -11.477 6.208 1.00 86.38 310 SER A N 1
ATOM 2504 C CA . SER A 1 310 ? -19.658 -11.267 5.117 1.00 86.38 310 SER A CA 1
ATOM 2505 C C . SER A 1 310 ? -20.807 -12.273 5.158 1.00 86.38 310 SER A C 1
ATOM 2507 O O . SER A 1 310 ? -21.974 -11.895 5.031 1.00 86.38 310 SER A O 1
ATOM 2509 N N . LEU A 1 311 ? -20.503 -13.551 5.402 1.00 89.25 311 LEU A N 1
ATOM 2510 C CA . LEU A 1 311 ? -21.522 -14.594 5.544 1.00 89.25 311 LEU A CA 1
ATOM 2511 C C . LEU A 1 311 ? -22.446 -14.331 6.741 1.00 89.25 311 LEU A C 1
ATOM 2513 O O . LEU A 1 311 ? -23.662 -14.496 6.619 1.00 89.25 311 LEU A O 1
ATOM 2517 N N . ASN A 1 312 ? -21.897 -13.858 7.862 1.00 86.44 312 ASN A N 1
ATOM 2518 C CA . ASN A 1 312 ? -22.680 -13.505 9.047 1.00 86.44 312 ASN A CA 1
ATOM 2519 C C . ASN A 1 312 ? -23.631 -12.326 8.781 1.00 86.44 312 ASN A C 1
ATOM 2521 O O . ASN A 1 312 ? -24.805 -12.390 9.150 1.00 86.44 312 ASN A O 1
ATOM 2525 N N . ILE A 1 313 ? -23.164 -11.284 8.084 1.00 82.06 313 ILE A N 1
ATOM 2526 C CA . ILE A 1 313 ? -23.995 -10.132 7.696 1.00 82.06 313 ILE A CA 1
ATOM 2527 C C . ILE A 1 313 ? -25.138 -10.574 6.770 1.00 82.06 313 ILE A C 1
ATOM 2529 O O . ILE A 1 313 ? -26.292 -10.181 6.967 1.00 82.06 313 ILE A O 1
ATOM 2533 N N . LEU A 1 314 ? -24.845 -11.431 5.787 1.00 82.69 314 LEU A N 1
ATOM 2534 C CA . LEU A 1 314 ? -25.852 -11.968 4.868 1.00 82.69 314 LEU A CA 1
ATOM 2535 C C . LEU A 1 314 ? -26.890 -12.836 5.592 1.00 82.69 314 LEU A C 1
ATOM 2537 O O . LEU A 1 314 ? -28.086 -12.729 5.310 1.00 82.69 314 LEU A O 1
ATOM 2541 N N . ALA A 1 315 ? -26.459 -13.676 6.536 1.00 86.62 315 ALA A N 1
ATOM 2542 C CA . ALA A 1 315 ? -27.353 -14.501 7.344 1.00 86.62 315 ALA A CA 1
ATOM 2543 C C . ALA A 1 315 ? -28.271 -13.647 8.233 1.00 86.62 315 ALA A C 1
ATOM 2545 O O . ALA A 1 315 ? -29.479 -13.888 8.286 1.00 86.62 315 ALA A O 1
ATOM 2546 N N . TRP A 1 316 ? -27.726 -12.606 8.870 1.00 81.25 316 TRP A N 1
ATOM 2547 C CA . TRP A 1 316 ? -28.500 -11.661 9.676 1.00 81.25 316 TRP A CA 1
ATOM 2548 C C . TRP A 1 316 ? -29.539 -10.908 8.836 1.00 81.25 316 TRP A C 1
ATOM 2550 O O . TRP A 1 316 ? -30.703 -10.820 9.225 1.00 81.25 316 TRP A O 1
ATOM 2560 N N . SER A 1 317 ? -29.161 -10.444 7.638 1.00 80.62 317 SER A N 1
ATOM 2561 C CA . SER A 1 317 ? -30.092 -9.755 6.736 1.00 80.62 317 SER A CA 1
ATOM 2562 C C . SER A 1 317 ? -31.259 -10.643 6.298 1.00 80.62 317 SER A C 1
ATOM 2564 O O . SER A 1 317 ? -32.358 -10.127 6.120 1.00 80.62 317 SER A O 1
ATOM 2566 N N . LYS A 1 318 ? -31.049 -11.958 6.146 1.00 86.12 318 LYS A N 1
ATOM 2567 C CA . LYS A 1 318 ? -32.124 -12.909 5.819 1.00 86.12 318 LYS A CA 1
ATOM 2568 C C . LYS A 1 318 ? -33.076 -13.164 6.986 1.00 86.12 318 LYS A C 1
ATOM 2570 O O . LYS A 1 318 ? -34.247 -13.405 6.738 1.00 86.12 318 LYS A O 1
ATOM 2575 N N . LYS A 1 319 ? -32.591 -13.129 8.231 1.00 86.56 319 LYS A N 1
ATOM 2576 C CA . LYS A 1 319 ? -33.417 -13.374 9.426 1.00 86.56 319 LYS A CA 1
ATOM 2577 C C . LYS A 1 319 ? -34.377 -12.217 9.733 1.00 86.56 319 LYS A C 1
ATOM 2579 O O . LYS A 1 319 ? -35.411 -12.442 10.347 1.00 86.56 319 LYS A O 1
ATOM 2584 N N . ASN A 1 320 ? -34.020 -11.002 9.317 1.00 78.94 320 ASN A N 1
ATOM 2585 C CA . ASN A 1 320 ? -34.774 -9.777 9.599 1.00 78.94 320 ASN A CA 1
ATOM 2586 C C . ASN A 1 320 ? -35.615 -9.279 8.407 1.00 78.94 320 ASN A C 1
ATOM 2588 O O . ASN A 1 320 ? -36.069 -8.135 8.428 1.00 78.94 320 ASN A O 1
ATOM 2592 N N . ARG A 1 321 ? -35.778 -10.097 7.361 1.00 70.88 321 ARG A N 1
ATOM 2593 C CA . ARG A 1 321 ? -36.733 -9.882 6.263 1.00 70.88 321 ARG A CA 1
ATOM 2594 C C . ARG A 1 321 ? -37.926 -10.802 6.453 1.00 70.88 321 ARG A C 1
ATOM 2596 O O . ARG A 1 321 ? -39.044 -10.341 6.151 1.00 70.88 321 ARG A O 1
#

Sequence (321 aa):
MSDERDARDAATTPKPPRTPEKTLVHRLAQPKSADELVALVPKTILLTEHAEGASAMARAEVLDHFSVMFWIANDCCWSQETTWVFVPMAFVVIFFTHNVWASRNDANEFRHALAVFFWLVGANSCWVWMDFYGSVYALEVWCVICFATSVLIEAAQLTVLAVPAMNNAGEVDTQDVTDAFQAIAILSWAAHDLTVFLYYNLSSVSQDYCRVAWWILGAVIVFQVSYYLYLQIKIYRARPESSGVDYALALFAWSIGCIFWEFGDFYATDHQDPEPVFRPPRHVDNFRWWSFWIIVIGALPLAVWCVRHSLNILAWSKKNR

Solvent-accessible surface area (backbone atoms only — not comparable to full-atom values): 17283 Å² total; per-residue (Å²): 136,88,80,88,77,90,83,84,85,79,84,80,78,86,78,78,83,81,73,79,68,71,65,62,67,56,64,76,66,55,79,74,54,75,65,67,67,56,24,68,52,65,79,72,78,74,71,80,87,47,85,78,58,36,61,58,44,54,51,50,36,51,51,51,57,46,32,52,50,27,42,53,50,18,51,47,23,49,56,46,73,39,82,68,22,59,59,30,42,52,47,29,43,53,41,43,54,46,46,28,62,71,23,66,87,40,76,67,54,22,48,53,32,44,20,52,28,23,29,50,51,48,12,46,51,50,47,58,48,26,77,77,74,54,80,50,73,71,58,55,55,45,26,52,53,19,17,52,48,14,27,50,46,26,52,50,50,40,50,65,50,48,54,55,48,68,71,40,85,82,68,73,57,43,63,53,51,28,54,36,53,54,29,51,52,54,25,39,49,26,48,30,52,44,30,56,59,45,36,82,75,48,56,77,78,53,30,54,56,26,51,53,52,36,53,55,32,50,52,51,47,52,51,50,34,51,50,49,29,53,51,26,48,55,47,28,75,78,39,79,84,55,64,54,39,33,51,28,37,20,51,35,25,37,53,56,14,51,55,38,26,52,48,15,63,75,76,30,57,96,40,47,70,65,67,66,83,94,47,86,68,96,44,94,61,22,23,28,63,52,16,39,52,43,24,53,64,30,31,43,56,34,52,55,50,54,53,55,52,52,53,51,53,55,53,52,56,62,74,77,107

Organism: Ostreococcus lucimarinus (strain CCE9901) (NCBI:txid436017)

Foldseek 3Di:
DDDDDDDDDDDDDDDDDDDPPPPVVVVVPPPDPVQLLVLADPPLFPDCPDDVVNVVSLVVSLLVLLLVLLVLVLVLCLLLVHPCSVVSLVSNLVSLVVQLVVCVVPPLSNLLSQLVCLQRVFAVSLVSVCVNPNDDPVSLVRNLVSLVSSLVSLVVLLCVLVVVCVVVVPDRDSNSSNSNLSSLLSNLVSQLVSLLSVLVVDDPVSVVVSVVSNVVSLVVNLVSLVVQLVSQVVVCVVPVVGPSNLVSLLSNLLSVLVSLSVCCVVPVVVQQNNDDLPDPGPDPSNSSSVSSVSNCVSNVSSVVVSVVSVVVVVVVVVVVD